Protein AF-0000000073237159 (afdb_homodimer)

Sequence (202 aa):
MTPLPKYFSTYSPCPGNKKISTADGTLITAAGQGEVQISPSMTLKNVLHVPKLSINLISIQKLTKDLSCNVVFYSNSCILQDKNSGRTIGHAREWEMATFIMTPLPKYFSTYSPCPGNKKISTADGTLITAAGQGEVQISPSMTLKNVLHVPKLSINLISIQKLTKDLSCNVVFYSNSCILQDKNSGRTIGHAREWEMATFI

pLDDT: mean 90.04, std 7.14, range [64.44, 97.19]

Radius of gyration: 17.78 Å; Cα contacts (8 Å, |Δi|>4): 444; chains: 2; bounding box: 40×46×34 Å

Secondary structure (DSSP, 8-state):
-BS-GGGBSS-EE--S--EEE-TTS-EEE--EEEEEEEETTEEEEEEEE-TT-SSEEE-HHHHHHHHTEEEEE-SS-EEEEETTT--EEEEGGGGTTEEE-/-BS-GGGBSS-EE--S--EEE-TTS-EEE--EEEEEEEETTEEEEEEEE-TT-SSEEE-HHHHHHHHTEEEEE-SS-EEEEETTT--EEEEGGGGTTEEE-

Solvent-accessible surface area (backbone atoms only — not comparable to full-atom values): 10716 Å² total; per-residue (Å²): 62,29,41,58,72,84,58,44,80,39,79,42,73,42,89,56,84,43,66,43,71,48,64,55,58,48,72,41,58,34,57,23,32,23,30,32,64,67,44,99,89,39,69,44,69,77,32,37,30,25,63,65,36,66,51,31,41,39,50,51,50,56,50,17,55,76,65,50,23,28,41,38,36,42,62,87,49,37,36,31,25,32,63,87,79,63,44,75,76,45,51,44,76,65,42,71,72,49,42,54,62,63,27,42,58,74,85,57,44,81,40,79,43,73,42,90,56,85,43,65,44,71,47,65,55,59,49,73,43,58,35,56,23,31,22,31,32,66,66,44,100,89,38,70,44,70,76,31,36,30,25,63,67,36,67,49,31,41,38,50,50,51,57,49,16,54,75,65,50,22,29,39,39,37,43,61,90,48,37,35,31,24,33,62,85,80,63,43,75,76,45,51,44,75,65,41,74,69,50,43,54,64

InterPro domains:
  IPR054722 Retrovirus-related Pol polyprotein from transposon TNT 1-94-like, beta-barrel domain [PF22936] (1-65)

Structure (mmCIF, N/CA/C/O backbone):
data_AF-0000000073237159-model_v1
#
loop_
_entity.id
_entity.type
_entity.pdbx_description
1 polymer 'Retrovirus-related Pol polyprotein from transposon TNT 1-94-like beta-barrel domain-containing protein'
#
loop_
_atom_site.group_PDB
_atom_site.id
_atom_site.type_symbol
_atom_site.label_atom_id
_atom_site.label_alt_id
_atom_site.label_comp_id
_atom_site.label_asym_id
_atom_site.label_entity_id
_atom_site.label_seq_id
_atom_site.pdbx_PDB_ins_code
_atom_site.Cartn_x
_atom_site.Cartn_y
_atom_site.Cartn_z
_atom_site.occupancy
_atom_site.B_iso_or_equiv
_atom_site.auth_seq_id
_atom_site.auth_comp_id
_atom_site.auth_asym_id
_atom_site.auth_atom_id
_atom_site.pdbx_PDB_model_num
ATOM 1 N N . MET A 1 1 ? 4.465 -8.906 -5.387 1 94.69 1 MET A N 1
ATOM 2 C CA . MET A 1 1 ? 5.922 -9.031 -5.414 1 94.69 1 MET A CA 1
ATOM 3 C C . MET A 1 1 ? 6.441 -9.617 -4.105 1 94.69 1 MET A C 1
ATOM 5 O O . MET A 1 1 ? 5.859 -9.383 -3.045 1 94.69 1 MET A O 1
ATOM 9 N N . THR A 1 2 ? 7.527 -10.383 -4.172 1 95.44 2 THR A N 1
ATOM 10 C CA . THR A 1 2 ? 8.094 -10.969 -2.957 1 95.44 2 THR A CA 1
ATOM 11 C C . THR A 1 2 ? 9.602 -11.133 -3.088 1 95.44 2 THR A C 1
ATOM 13 O O . THR A 1 2 ? 10.109 -11.398 -4.176 1 95.44 2 THR A O 1
ATOM 16 N N . PRO A 1 3 ? 10.305 -10.953 -1.963 1 95.88 3 PRO A N 1
ATOM 17 C CA . PRO A 1 3 ? 11.75 -11.188 -2.006 1 95.88 3 PRO A CA 1
ATOM 18 C C . PRO A 1 3 ? 12.109 -12.672 -1.913 1 95.88 3 PRO A C 1
ATOM 20 O O . PRO A 1 3 ? 13.258 -13.047 -2.162 1 95.88 3 PRO A O 1
ATOM 23 N N . LEU A 1 4 ? 11.125 -13.539 -1.583 1 94.88 4 LEU A N 1
ATOM 24 C CA . LEU A 1 4 ? 11.445 -14.922 -1.221 1 94.88 4 LEU A CA 1
ATOM 25 C C . LEU A 1 4 ? 11.047 -15.883 -2.334 1 94.88 4 LEU A C 1
ATOM 27 O O . LEU A 1 4 ? 9.859 -16.031 -2.633 1 94.88 4 LEU A O 1
ATOM 31 N N . PRO A 1 5 ? 12.016 -16.594 -2.832 1 95.44 5 PRO A N 1
ATOM 32 C CA . PRO A 1 5 ? 11.711 -17.516 -3.924 1 95.44 5 PRO A CA 1
ATOM 33 C C . PRO A 1 5 ? 10.938 -18.75 -3.455 1 95.44 5 PRO A C 1
ATOM 35 O O . PRO A 1 5 ? 10.273 -19.406 -4.258 1 95.44 5 PRO A O 1
ATOM 38 N N . LYS A 1 6 ? 10.969 -19.047 -2.143 1 95.12 6 LYS A N 1
ATOM 39 C CA . LYS A 1 6 ? 10.367 -20.25 -1.604 1 95.12 6 LYS A CA 1
ATOM 40 C C . LYS A 1 6 ? 8.852 -20.234 -1.756 1 95.12 6 LYS A C 1
ATOM 42 O O . LYS A 1 6 ? 8.195 -21.266 -1.673 1 95.12 6 LYS A O 1
ATOM 47 N N . TYR A 1 7 ? 8.273 -19.109 -1.97 1 93 7 TYR A N 1
ATOM 48 C CA . TYR A 1 7 ? 6.824 -18.984 -2.016 1 93 7 TYR A CA 1
ATOM 49 C C . TYR A 1 7 ? 6.285 -19.359 -3.389 1 93 7 TYR A C 1
ATOM 51 O O . TYR A 1 7 ? 5.078 -19.547 -3.559 1 93 7 TYR A O 1
ATOM 59 N N . PHE A 1 8 ? 7.133 -19.531 -4.371 1 95.88 8 PHE A N 1
ATOM 60 C CA . PHE A 1 8 ? 6.68 -19.734 -5.742 1 95.88 8 PHE A CA 1
ATOM 61 C C . PHE A 1 8 ? 6.395 -21.203 -6.008 1 95.88 8 PHE A C 1
ATOM 63 O O . PHE A 1 8 ? 7.234 -22.062 -5.734 1 95.88 8 PHE A O 1
ATOM 70 N N . SER A 1 9 ? 5.234 -21.469 -6.488 1 96.56 9 SER A N 1
ATOM 71 C CA . SER A 1 9 ? 4.895 -22.812 -6.965 1 96.56 9 SER A CA 1
ATOM 72 C C . SER A 1 9 ? 5.34 -23 -8.414 1 96.56 9 SER A C 1
ATOM 74 O O . SER A 1 9 ? 5.582 -24.141 -8.844 1 96.56 9 SER A O 1
ATOM 76 N N . THR A 1 10 ? 5.363 -21.984 -9.164 1 97.19 10 THR A N 1
ATOM 77 C CA . THR A 1 10 ? 5.988 -21.891 -10.477 1 97.19 10 THR A CA 1
ATOM 78 C C . THR A 1 10 ? 6.977 -20.719 -10.531 1 97.19 10 THR A C 1
ATOM 80 O O . THR A 1 10 ? 6.832 -19.75 -9.797 1 97.19 10 THR A O 1
ATOM 83 N N . TYR A 1 11 ? 7.969 -20.938 -11.32 1 96.75 11 TYR A N 1
ATOM 84 C CA . TYR A 1 11 ? 9 -19.906 -11.383 1 96.75 11 TYR A CA 1
ATOM 85 C C . TYR A 1 11 ? 9.68 -19.875 -12.742 1 96.75 11 TYR A C 1
ATOM 87 O O . TYR A 1 11 ? 10.117 -20.922 -13.242 1 96.75 11 TYR A O 1
ATOM 95 N N . SER A 1 12 ? 9.711 -18.703 -13.328 1 96.62 12 SER A N 1
ATOM 96 C CA . SER A 1 12 ? 10.453 -18.453 -14.562 1 96.62 12 SER A CA 1
ATOM 97 C C . SER A 1 12 ? 11.359 -17.234 -14.438 1 96.62 12 SER A C 1
ATOM 99 O O . SER A 1 12 ? 10.906 -16.172 -14 1 96.62 12 SER A O 1
ATOM 101 N N . PRO A 1 13 ? 12.602 -17.422 -14.836 1 94.88 13 PRO A N 1
ATOM 102 C CA . PRO A 1 13 ? 13.477 -16.25 -14.789 1 94.88 13 PRO A CA 1
ATOM 103 C C . PRO A 1 13 ? 13.023 -15.125 -15.734 1 94.88 13 PRO A C 1
ATOM 105 O O . PRO A 1 13 ? 12.43 -15.398 -16.781 1 94.88 13 PRO A O 1
ATOM 108 N N . CYS A 1 14 ? 13.117 -13.945 -15.203 1 91.75 14 CYS A N 1
ATOM 109 C CA . CYS A 1 14 ? 12.859 -12.797 -16.062 1 91.75 14 CYS A CA 1
ATOM 110 C C . CYS A 1 14 ? 14.086 -12.469 -16.922 1 91.75 14 CYS A C 1
ATOM 112 O O . CYS A 1 14 ? 15.109 -12.031 -16.391 1 91.75 14 CYS A O 1
ATOM 114 N N . PRO A 1 15 ? 14.211 -13.008 -18.141 1 76.44 15 PRO A N 1
ATOM 115 C CA . PRO A 1 15 ? 15.422 -12.828 -18.938 1 76.44 15 PRO A CA 1
ATOM 116 C C . PRO A 1 15 ? 15.852 -11.367 -19.047 1 76.44 15 PRO A C 1
ATOM 118 O O . PRO A 1 15 ? 17.047 -11.07 -19.125 1 76.44 15 PRO A O 1
ATOM 121 N N . GLY A 1 16 ? 14.992 -10.398 -19.156 1 70.56 16 GLY A N 1
ATOM 122 C CA . GLY A 1 16 ? 15.281 -8.984 -19.328 1 70.56 16 GLY A CA 1
ATOM 123 C C . GLY A 1 16 ? 15.203 -8.195 -18.031 1 70.56 16 GLY A C 1
ATOM 124 O O . GLY A 1 16 ? 14.828 -8.742 -16.984 1 70.56 16 GLY A O 1
ATOM 125 N N . ASN A 1 17 ? 15.898 -7.188 -17.922 1 75.69 17 ASN A N 1
ATOM 126 C CA . ASN A 1 17 ? 16.062 -6.23 -16.828 1 75.69 17 ASN A CA 1
ATOM 127 C C . ASN A 1 17 ? 14.742 -5.57 -16.453 1 75.69 17 ASN A C 1
ATOM 129 O O . ASN A 1 17 ? 14.57 -4.363 -16.625 1 75.69 17 ASN A O 1
ATOM 133 N N . LYS A 1 18 ? 13.734 -6.551 -16.047 1 89.06 18 LYS A N 1
ATOM 134 C CA . LYS A 1 18 ? 12.523 -5.895 -15.562 1 89.06 18 LYS A CA 1
ATOM 135 C C . LYS A 1 18 ? 12.797 -5.074 -14.305 1 89.06 18 LYS A C 1
ATOM 137 O O . LYS A 1 18 ? 13.297 -5.602 -13.312 1 89.06 18 LYS A O 1
ATOM 142 N N . LYS A 1 19 ? 12.531 -3.812 -14.539 1 91.75 19 LYS A N 1
ATOM 143 C CA . LYS A 1 19 ? 12.797 -2.887 -13.445 1 91.75 19 LYS A CA 1
ATOM 144 C C . LYS A 1 19 ? 11.5 -2.428 -12.781 1 91.75 19 LYS A C 1
ATOM 146 O O . LYS A 1 19 ? 10.5 -2.205 -13.461 1 91.75 19 LYS A O 1
ATOM 151 N N . ILE A 1 20 ? 11.523 -2.438 -11.562 1 90.62 20 ILE A N 1
ATOM 152 C CA . ILE A 1 20 ? 10.422 -1.9 -10.773 1 90.62 20 ILE A CA 1
ATOM 153 C C . ILE A 1 20 ? 10.883 -0.654 -10.023 1 90.62 20 ILE A C 1
ATOM 155 O O . ILE A 1 20 ? 12.023 -0.587 -9.562 1 90.62 20 ILE A O 1
ATOM 159 N N . SER A 1 21 ? 9.977 0.296 -10 1 90.5 21 SER A N 1
ATOM 160 C CA . SER A 1 21 ? 10.281 1.513 -9.25 1 90.5 21 SER A CA 1
ATOM 161 C C . SER A 1 21 ? 9.766 1.426 -7.82 1 90.5 21 SER A C 1
ATOM 163 O O . SER A 1 21 ? 8.633 1.007 -7.586 1 90.5 21 SER A O 1
ATOM 165 N N . THR A 1 22 ? 10.58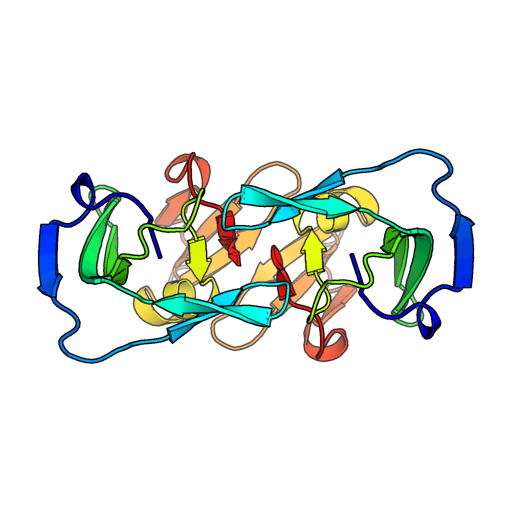6 1.78 -6.902 1 89.06 22 THR A N 1
ATOM 166 C CA . THR A 1 22 ? 10.195 1.841 -5.496 1 89.06 22 THR A CA 1
ATOM 167 C C . THR A 1 22 ? 9.617 3.213 -5.156 1 89.06 22 THR A C 1
ATOM 169 O O . THR A 1 22 ? 9.562 4.102 -6.008 1 89.06 22 THR A O 1
ATOM 172 N N . ALA A 1 23 ? 9.25 3.389 -3.906 1 87.19 23 ALA A N 1
ATOM 173 C CA . ALA A 1 23 ? 8.586 4.609 -3.465 1 87.19 23 ALA A CA 1
ATOM 174 C C . ALA A 1 23 ? 9.516 5.812 -3.568 1 87.19 23 ALA A C 1
ATOM 176 O O . ALA A 1 23 ? 9.055 6.949 -3.703 1 87.19 23 ALA A O 1
ATOM 177 N N . ASP A 1 24 ? 10.812 5.578 -3.482 1 87.06 24 ASP A N 1
ATOM 178 C CA . ASP A 1 24 ? 11.742 6.699 -3.57 1 87.06 24 ASP A CA 1
ATOM 179 C C . ASP A 1 24 ? 12.281 6.852 -4.988 1 87.06 24 ASP A C 1
ATOM 181 O O . ASP A 1 24 ? 13.258 7.578 -5.211 1 87.06 24 ASP A O 1
ATOM 185 N N . GLY A 1 25 ? 11.758 6.09 -5.926 1 88.31 25 GLY A N 1
ATOM 186 C CA . GLY A 1 25 ? 12.117 6.254 -7.324 1 88.31 25 GLY A CA 1
ATOM 187 C C . GLY A 1 25 ? 13.281 5.379 -7.746 1 88.31 25 GLY A C 1
ATOM 188 O O . GLY A 1 25 ? 13.711 5.418 -8.898 1 88.31 25 GLY A O 1
ATOM 189 N N . THR A 1 26 ? 13.742 4.668 -6.848 1 88.44 26 THR A N 1
ATOM 190 C CA . THR A 1 26 ? 14.836 3.762 -7.184 1 88.44 26 THR A CA 1
ATOM 191 C C . THR A 1 26 ? 14.336 2.613 -8.055 1 88.44 26 THR A C 1
ATOM 193 O O . THR A 1 26 ? 13.25 2.076 -7.824 1 88.44 26 THR A O 1
ATOM 196 N N . LEU A 1 27 ? 15.172 2.281 -8.977 1 90.81 27 LEU A N 1
ATOM 197 C CA . LEU A 1 27 ? 14.836 1.154 -9.836 1 90.81 27 LEU A CA 1
ATOM 198 C C . LEU A 1 27 ? 15.508 -0.123 -9.352 1 90.81 27 LEU A C 1
ATOM 200 O O . LEU A 1 27 ? 16.719 -0.129 -9.086 1 90.81 27 LEU A O 1
ATOM 204 N N . ILE A 1 28 ? 14.727 -1.123 -9.188 1 91.62 28 ILE A N 1
ATOM 205 C CA . ILE A 1 28 ? 15.273 -2.426 -8.828 1 91.62 28 ILE A CA 1
ATOM 206 C C . ILE A 1 28 ? 14.828 -3.475 -9.844 1 91.62 28 ILE A C 1
ATOM 208 O O . ILE A 1 28 ? 13.797 -3.316 -10.5 1 91.62 28 ILE A O 1
ATOM 212 N N . THR A 1 29 ? 15.625 -4.492 -9.969 1 93.81 29 THR A N 1
ATOM 213 C CA . THR A 1 29 ? 15.391 -5.496 -11 1 93.81 29 THR A CA 1
ATOM 214 C C . THR A 1 29 ? 14.625 -6.691 -10.43 1 93.81 29 THR A C 1
ATOM 216 O O . THR A 1 29 ? 14.93 -7.152 -9.32 1 93.81 29 THR A O 1
ATOM 219 N N . ALA A 1 30 ? 13.648 -7.168 -11.234 1 96.44 30 ALA A N 1
ATOM 220 C CA . ALA A 1 30 ? 12.992 -8.43 -10.906 1 96.44 30 ALA A CA 1
ATOM 221 C C . ALA A 1 30 ? 13.82 -9.617 -11.391 1 96.44 30 ALA A C 1
ATOM 223 O O . ALA A 1 30 ? 14.344 -9.602 -12.516 1 96.44 30 ALA A O 1
ATOM 224 N N . ALA A 1 31 ? 13.961 -10.586 -10.555 1 96.5 31 ALA A N 1
ATOM 225 C CA . ALA A 1 31 ? 14.758 -11.766 -10.883 1 96.5 31 ALA A CA 1
ATOM 226 C C . ALA A 1 31 ? 13.914 -12.797 -11.625 1 96.5 31 ALA A C 1
ATOM 228 O O . ALA A 1 31 ? 14.438 -13.57 -12.43 1 96.5 31 ALA A O 1
ATOM 229 N N . GLY A 1 32 ? 12.688 -12.836 -11.367 1 97.12 32 GLY A N 1
ATOM 230 C CA . GLY A 1 32 ? 11.789 -13.836 -11.93 1 97.12 32 GLY A CA 1
ATOM 231 C C . GLY A 1 32 ? 10.328 -13.547 -11.656 1 97.12 32 GLY A C 1
ATOM 232 O O . GLY A 1 32 ? 9.984 -12.484 -11.125 1 97.12 32 GLY A O 1
ATOM 233 N N . GLN A 1 33 ? 9.523 -14.445 -12.148 1 96.94 33 GLN A N 1
ATOM 234 C CA . GLN A 1 33 ? 8.078 -14.352 -11.945 1 96.94 33 GLN A CA 1
ATOM 235 C C . GLN A 1 33 ? 7.441 -15.734 -11.859 1 96.94 33 GLN A C 1
ATOM 237 O O . GLN A 1 33 ? 8.023 -16.719 -12.328 1 96.94 33 GLN A O 1
ATOM 242 N N . GLY A 1 34 ? 6.305 -15.742 -11.227 1 96.5 34 GLY A N 1
ATOM 243 C CA . GLY A 1 34 ? 5.59 -17 -11.133 1 96.5 34 GLY A CA 1
ATOM 244 C C . GLY A 1 34 ? 4.316 -16.906 -10.312 1 96.5 34 GLY A C 1
ATOM 245 O O . GLY A 1 34 ? 3.732 -15.828 -10.188 1 96.5 34 GLY A O 1
ATOM 246 N N . GLU A 1 35 ? 3.818 -18.141 -9.93 1 96.56 35 GLU A N 1
ATOM 247 C CA . GLU A 1 35 ? 2.598 -18.234 -9.133 1 96.56 35 GLU A CA 1
ATOM 248 C C . GLU A 1 35 ? 2.92 -18.438 -7.652 1 96.56 35 GLU A C 1
ATOM 250 O O . GLU A 1 35 ? 3.852 -19.156 -7.305 1 96.56 35 GLU A O 1
ATOM 255 N N . VAL A 1 36 ? 2.215 -17.719 -6.832 1 92.62 36 VAL A N 1
ATOM 256 C CA . VAL A 1 36 ? 2.344 -17.859 -5.387 1 92.62 36 VAL A CA 1
ATOM 257 C C . VAL A 1 36 ? 0.987 -18.219 -4.777 1 92.62 36 VAL A C 1
ATOM 259 O O . VAL A 1 36 ? -0.011 -17.531 -5.043 1 92.62 36 VAL A O 1
ATOM 262 N N . GLN A 1 37 ? 0.96 -19.219 -3.994 1 89.31 37 GLN A N 1
ATOM 263 C CA . GLN A 1 37 ? -0.255 -19.609 -3.289 1 89.31 37 GLN A CA 1
ATOM 264 C C . GLN A 1 37 ? -0.343 -18.938 -1.923 1 89.31 37 GLN A C 1
ATOM 266 O O . GLN A 1 37 ? 0.434 -19.25 -1.02 1 89.31 37 GLN A O 1
ATOM 271 N N . ILE A 1 38 ? -1.254 -18.016 -1.791 1 83.12 38 ILE A N 1
ATOM 272 C CA . ILE A 1 38 ? -1.316 -17.266 -0.542 1 83.12 38 ILE A CA 1
ATOM 273 C C . ILE A 1 38 ? -2.324 -17.922 0.402 1 83.12 38 ILE A C 1
ATOM 275 O O . ILE A 1 38 ? -2.332 -17.641 1.603 1 83.12 38 ILE A O 1
ATOM 279 N N . SER A 1 39 ? -3.18 -18.672 -0.018 1 81.12 39 SER A N 1
ATOM 280 C CA . SER A 1 39 ? -4.082 -19.547 0.738 1 81.12 39 SER A CA 1
ATOM 281 C C . SER A 1 39 ? -4.434 -20.797 -0.049 1 81.12 39 SER A C 1
ATOM 283 O O . SER A 1 39 ? -4.121 -20.906 -1.237 1 81.12 39 SER A O 1
ATOM 285 N N . PRO A 1 40 ? -4.977 -21.781 0.626 1 83 40 PRO A N 1
ATOM 286 C CA . PRO A 1 40 ? -5.348 -23 -0.104 1 83 40 PRO A CA 1
ATOM 287 C C . PRO A 1 40 ? -6.254 -22.703 -1.3 1 83 40 PRO A C 1
ATOM 289 O O . PRO A 1 40 ? -6.223 -23.453 -2.289 1 83 40 PRO A O 1
ATOM 292 N N . SER A 1 41 ? -7.047 -21.625 -1.238 1 80.44 41 SER A N 1
ATOM 293 C CA . SER A 1 41 ? -8.023 -21.359 -2.289 1 80.44 41 SER A CA 1
ATOM 294 C C . SER A 1 41 ? -7.605 -20.156 -3.141 1 80.44 41 SER A C 1
ATOM 296 O O . SER A 1 41 ? -8.328 -19.766 -4.059 1 80.44 41 SER A O 1
ATOM 298 N N . MET A 1 42 ? -6.418 -19.641 -2.885 1 84.06 42 MET A N 1
ATOM 299 C CA . MET A 1 42 ? -6.059 -18.406 -3.576 1 84.06 42 MET A CA 1
ATOM 300 C C . MET A 1 42 ? -4.609 -18.453 -4.055 1 84.06 42 MET A C 1
ATOM 302 O O . MET A 1 42 ? -3.693 -18.625 -3.254 1 84.06 42 MET A O 1
ATOM 306 N N . THR A 1 43 ? -4.5 -18.359 -5.371 1 89.12 43 THR A N 1
ATOM 307 C CA . THR A 1 43 ? -3.193 -18.297 -6.016 1 89.12 43 THR A CA 1
ATOM 308 C C . THR A 1 43 ? -3.041 -17 -6.812 1 89.12 43 THR A C 1
ATOM 310 O O . THR A 1 43 ? -3.922 -16.641 -7.598 1 89.12 43 THR A O 1
ATOM 313 N N . LEU A 1 44 ? -1.976 -16.328 -6.551 1 91 44 LEU A N 1
ATOM 314 C CA . LEU A 1 44 ? -1.656 -15.133 -7.324 1 91 44 LEU A CA 1
ATOM 315 C C . LEU A 1 44 ? -0.771 -15.477 -8.516 1 91 44 LEU A C 1
ATOM 317 O O . LEU A 1 44 ? 0.19 -16.234 -8.383 1 91 44 LEU A O 1
ATOM 321 N N . LYS A 1 45 ? -1.133 -14.875 -9.594 1 93.19 45 LYS A N 1
ATOM 322 C CA . LYS A 1 45 ? -0.369 -15.117 -10.812 1 93.19 45 LYS A CA 1
ATOM 323 C C . LYS A 1 45 ? 0.561 -13.953 -11.125 1 93.19 45 LYS A C 1
ATOM 325 O O . LYS A 1 45 ? 0.333 -12.828 -10.664 1 93.19 45 LYS A O 1
ATOM 330 N N . ASN A 1 46 ? 1.607 -14.227 -11.836 1 94.25 46 ASN A N 1
ATOM 331 C CA . ASN A 1 46 ? 2.553 -13.227 -12.328 1 94.25 46 ASN A CA 1
ATOM 332 C C . ASN A 1 46 ? 3.135 -12.406 -11.18 1 94.25 46 ASN A C 1
ATOM 334 O O . ASN A 1 46 ? 3.264 -11.18 -11.297 1 94.25 46 ASN A O 1
ATOM 338 N N . VAL A 1 47 ? 3.361 -13.125 -10.117 1 95 47 VAL A N 1
ATOM 339 C CA . VAL A 1 47 ? 4.051 -12.484 -9 1 95 47 VAL A CA 1
ATOM 340 C C . VAL A 1 47 ? 5.527 -12.305 -9.336 1 95 47 VAL A C 1
ATOM 342 O O . VAL A 1 47 ? 6.16 -13.211 -9.883 1 95 47 VAL A O 1
ATOM 345 N N . LEU A 1 48 ? 5.98 -11.133 -9.023 1 96.38 48 LEU A N 1
ATOM 346 C CA . LEU A 1 48 ? 7.387 -10.859 -9.312 1 96.38 48 LEU A CA 1
ATOM 347 C C . LEU A 1 48 ? 8.266 -11.242 -8.125 1 96.38 48 LEU A C 1
ATOM 349 O O . LEU A 1 48 ? 7.922 -10.961 -6.977 1 96.38 48 LEU A O 1
ATOM 353 N N . HIS A 1 49 ? 9.344 -11.922 -8.5 1 97 49 HIS A N 1
ATOM 354 C CA . HIS A 1 49 ? 10.43 -12.141 -7.547 1 97 49 HIS A CA 1
ATOM 355 C C . HIS A 1 49 ? 11.43 -10.992 -7.582 1 97 49 HIS A C 1
ATOM 357 O O . HIS A 1 49 ? 12.156 -10.828 -8.57 1 97 49 HIS A O 1
ATOM 363 N N . VAL A 1 50 ? 11.492 -10.25 -6.461 1 96.44 50 VAL A N 1
ATOM 364 C CA . VAL A 1 50 ? 12.375 -9.094 -6.355 1 96.44 50 VAL A CA 1
ATOM 365 C C . VAL A 1 50 ? 13.242 -9.219 -5.105 1 96.44 50 VAL A C 1
ATOM 367 O O . VAL A 1 50 ? 12.883 -8.719 -4.035 1 96.44 50 VAL A O 1
ATOM 370 N N . PRO A 1 51 ? 14.422 -9.727 -5.266 1 95.38 51 PRO A N 1
ATOM 371 C CA . PRO A 1 51 ? 15.242 -10.086 -4.105 1 95.38 51 PRO A CA 1
ATOM 372 C C . PRO A 1 51 ? 15.617 -8.883 -3.248 1 95.38 51 PRO A C 1
ATOM 374 O O . PRO A 1 51 ? 15.812 -9.023 -2.037 1 95.38 51 PRO A O 1
ATOM 377 N N . LYS A 1 52 ? 15.641 -7.734 -3.783 1 94.31 52 LYS A N 1
ATOM 378 C CA . LYS A 1 52 ? 16.094 -6.551 -3.053 1 94.31 52 LYS A CA 1
ATOM 379 C C . LYS A 1 52 ? 14.984 -6.008 -2.152 1 94.31 52 LYS A C 1
ATOM 381 O O . LYS A 1 52 ? 15.234 -5.141 -1.31 1 94.31 52 LYS A O 1
ATOM 386 N N . LEU A 1 53 ? 13.812 -6.488 -2.314 1 94.06 53 LEU A N 1
ATOM 387 C CA . LEU A 1 53 ? 12.742 -6.078 -1.422 1 94.06 53 LEU A CA 1
ATOM 388 C C . LEU A 1 53 ? 12.938 -6.656 -0.025 1 94.06 53 LEU A C 1
ATOM 390 O O . LEU A 1 53 ? 13.602 -7.684 0.137 1 94.06 53 LEU A O 1
ATOM 394 N N . SER A 1 54 ? 12.359 -5.879 0.939 1 92.19 54 SER A N 1
ATOM 395 C CA . SER A 1 54 ? 12.43 -6.363 2.312 1 92.19 54 SER A CA 1
ATOM 396 C C . SER A 1 54 ? 11.078 -6.879 2.791 1 92.19 54 SER A C 1
ATOM 398 O O . SER A 1 54 ? 10.969 -7.434 3.887 1 92.19 54 SER A O 1
ATOM 400 N N . ILE A 1 55 ? 10.047 -6.746 1.996 1 91.56 55 ILE A N 1
ATOM 401 C CA . ILE A 1 55 ? 8.703 -7.145 2.4 1 91.56 55 ILE A CA 1
ATOM 402 C C . ILE A 1 55 ? 7.938 -7.688 1.193 1 91.56 55 ILE A C 1
ATOM 404 O O . ILE A 1 55 ? 8.336 -7.469 0.048 1 91.56 55 ILE A O 1
ATOM 408 N N . ASN A 1 56 ? 6.863 -8.414 1.463 1 92.5 56 ASN A N 1
ATOM 409 C CA . ASN A 1 56 ? 5.902 -8.836 0.447 1 92.5 56 ASN A CA 1
ATOM 410 C C . ASN A 1 56 ? 4.902 -7.723 0.129 1 92.5 56 ASN A C 1
ATOM 412 O O . ASN A 1 56 ? 4.43 -7.035 1.032 1 92.5 56 ASN A O 1
ATOM 416 N N . LEU A 1 57 ? 4.625 -7.559 -1.216 1 92.94 57 LEU A N 1
ATOM 417 C CA . LEU A 1 57 ? 3.678 -6.539 -1.654 1 92.94 57 LEU A CA 1
ATOM 418 C C . LEU A 1 57 ? 2.535 -7.164 -2.449 1 92.94 57 LEU A C 1
ATOM 420 O O . LEU A 1 57 ? 2.766 -8.016 -3.311 1 92.94 57 LEU A O 1
ATOM 424 N N . ILE A 1 58 ? 1.391 -6.77 -2.094 1 92.44 58 ILE A N 1
ATOM 425 C CA . ILE A 1 58 ? 0.222 -7.23 -2.836 1 92.44 58 ILE A CA 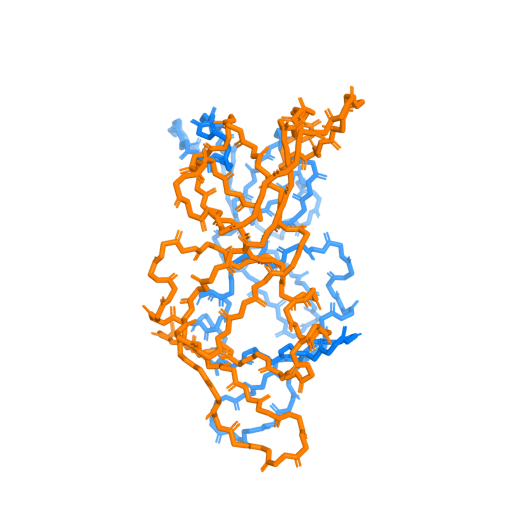1
ATOM 426 C C . ILE A 1 58 ? -0.492 -6.035 -3.467 1 92.44 58 ILE A C 1
ATOM 428 O O . ILE A 1 58 ? -0.877 -5.098 -2.77 1 92.44 58 ILE A O 1
ATOM 432 N N . SER A 1 59 ? -0.614 -6.062 -4.738 1 91.81 59 SER A N 1
ATOM 433 C CA . SER A 1 59 ? -1.383 -5.059 -5.465 1 91.81 59 SER A CA 1
ATOM 434 C C . SER A 1 59 ? -2.883 -5.281 -5.297 1 91.81 59 SER A C 1
ATOM 436 O O . SER A 1 59 ? -3.422 -6.285 -5.766 1 91.81 59 SER A O 1
ATOM 438 N N . ILE A 1 60 ? -3.494 -4.344 -4.652 1 91.75 60 ILE A N 1
ATOM 439 C CA . ILE A 1 60 ? -4.93 -4.457 -4.414 1 91.75 60 ILE A CA 1
ATOM 440 C C . ILE A 1 60 ? -5.668 -4.543 -5.746 1 91.75 60 ILE A C 1
ATOM 442 O O . ILE A 1 60 ? -6.59 -5.348 -5.902 1 91.75 60 ILE A O 1
ATOM 446 N N . GLN A 1 61 ? -5.199 -3.691 -6.715 1 90.75 61 GLN A N 1
ATOM 447 C CA . GLN A 1 61 ? -5.852 -3.686 -8.016 1 90.75 61 GLN A CA 1
ATOM 448 C C . GLN A 1 61 ? -5.742 -5.051 -8.695 1 90.75 61 GLN A C 1
ATOM 450 O O . GLN A 1 61 ? -6.727 -5.566 -9.219 1 90.75 61 GLN A O 1
ATOM 455 N N . LYS A 1 62 ? -4.59 -5.598 -8.688 1 90.19 62 LYS A N 1
ATOM 456 C CA . LYS A 1 62 ? -4.398 -6.906 -9.305 1 90.19 62 LYS A CA 1
ATOM 457 C C . LYS A 1 62 ? -5.219 -7.977 -8.586 1 90.19 62 LYS A C 1
ATOM 459 O O . LYS A 1 62 ? -5.816 -8.844 -9.227 1 90.19 62 LYS A O 1
ATOM 464 N N . LEU A 1 63 ? -5.211 -7.922 -7.301 1 90.38 63 LEU A N 1
ATOM 465 C CA . LEU A 1 63 ? -5.938 -8.891 -6.48 1 90.38 63 LEU A CA 1
ATOM 466 C C . LEU A 1 63 ? -7.43 -8.852 -6.801 1 90.38 63 LEU A C 1
ATOM 468 O O . LEU A 1 63 ? -8.047 -9.898 -7.027 1 90.38 63 LEU A O 1
ATOM 472 N N . THR A 1 64 ? -7.969 -7.656 -6.785 1 93 64 THR A N 1
ATOM 473 C CA . THR A 1 64 ? -9.398 -7.508 -7.027 1 93 64 THR A CA 1
ATOM 474 C C . THR A 1 64 ? -9.758 -7.973 -8.438 1 93 64 THR A C 1
ATOM 476 O O . THR A 1 64 ? -10.812 -8.578 -8.648 1 93 64 THR A O 1
ATOM 479 N N . LYS A 1 65 ? -8.891 -7.676 -9.375 1 89.75 65 LYS A N 1
ATOM 480 C CA . LYS A 1 65 ? -9.148 -8.07 -10.75 1 89.75 65 LYS A CA 1
ATOM 481 C C . LYS A 1 65 ? -9.008 -9.578 -10.93 1 89.75 65 LYS A C 1
ATOM 483 O O . LYS A 1 65 ? -9.891 -10.227 -11.5 1 89.75 65 LYS A O 1
ATOM 488 N N . ASP A 1 66 ? -7.953 -10.117 -10.398 1 85.69 66 ASP A N 1
ATOM 489 C CA . ASP A 1 66 ? -7.66 -11.531 -10.594 1 85.69 66 ASP A CA 1
ATOM 490 C C . ASP A 1 66 ? -8.711 -12.406 -9.914 1 85.69 66 ASP A C 1
ATOM 492 O O . ASP A 1 66 ? -9.07 -13.469 -10.43 1 85.69 66 ASP A O 1
ATOM 496 N N . LEU A 1 67 ? -9.211 -11.977 -8.789 1 87.75 67 LEU A N 1
ATOM 497 C CA . LEU A 1 67 ? -10.094 -12.828 -8 1 87.75 67 LEU A CA 1
ATOM 498 C C . LEU A 1 67 ? -11.539 -12.359 -8.094 1 87.75 67 LEU A C 1
ATOM 500 O O . LEU A 1 67 ? -12.43 -12.938 -7.465 1 87.75 67 LEU A O 1
ATOM 504 N N . SER A 1 68 ? -11.82 -11.328 -8.867 1 91.25 68 SER A N 1
ATOM 505 C CA . SER A 1 68 ? -13.156 -10.75 -8.969 1 91.25 68 SER A CA 1
ATOM 506 C C . SER A 1 68 ? -13.758 -10.492 -7.59 1 91.25 68 SER A C 1
ATOM 508 O O . SER A 1 68 ? -14.867 -10.938 -7.293 1 91.25 68 SER A O 1
ATOM 510 N N . CYS A 1 69 ? -13.031 -9.734 -6.797 1 93.75 69 CYS A N 1
ATOM 511 C CA . CYS A 1 69 ? -13.438 -9.469 -5.426 1 93.75 69 CYS A CA 1
ATOM 512 C C . CYS A 1 69 ? -13.227 -8 -5.066 1 93.75 69 CYS A C 1
ATOM 514 O O . CYS A 1 69 ? -12.602 -7.258 -5.824 1 93.75 69 CYS A O 1
ATOM 516 N N . ASN A 1 70 ? -13.875 -7.621 -4.051 1 95.38 70 ASN A N 1
ATOM 517 C CA . ASN A 1 70 ? -13.578 -6.363 -3.373 1 95.38 70 ASN A CA 1
ATOM 518 C C . ASN A 1 70 ? -12.719 -6.582 -2.131 1 95.38 70 ASN A C 1
ATOM 520 O O . ASN A 1 70 ? -12.789 -7.645 -1.506 1 95.38 70 ASN A O 1
ATOM 524 N N . VAL A 1 71 ? -11.945 -5.613 -1.835 1 94.81 71 VAL A N 1
ATOM 525 C CA . VAL A 1 71 ? -11.172 -5.652 -0.602 1 94.81 71 VAL A CA 1
ATOM 526 C C . VAL A 1 71 ? -11.664 -4.574 0.358 1 94.81 71 VAL A C 1
ATOM 528 O O . VAL A 1 71 ? -11.742 -3.398 -0.007 1 94.81 71 VAL A O 1
ATOM 531 N N . VAL A 1 72 ? -12 -4.98 1.533 1 95.38 72 VAL A N 1
ATOM 532 C CA . VAL A 1 72 ? -12.516 -4.055 2.541 1 95.38 72 VAL A CA 1
ATOM 533 C C . VAL A 1 72 ? -11.547 -3.986 3.719 1 95.38 72 VAL A C 1
ATOM 535 O O . VAL A 1 72 ? -11.273 -5 4.367 1 95.38 72 VAL A O 1
ATOM 538 N N . PHE A 1 73 ? -11.102 -2.801 3.932 1 94.5 73 PHE A N 1
ATOM 539 C CA . PHE A 1 73 ? -10.227 -2.564 5.074 1 94.5 73 PHE A CA 1
ATOM 540 C C . PHE A 1 73 ? -11 -1.93 6.227 1 94.5 73 PHE A C 1
ATOM 542 O O . PHE A 1 73 ? -11.625 -0.881 6.055 1 94.5 73 PHE A O 1
ATOM 549 N N . TYR A 1 74 ? -10.859 -2.584 7.312 1 93.06 74 TYR A N 1
ATOM 550 C CA . TYR A 1 74 ? -11.344 -2.047 8.578 1 93.06 74 TYR A CA 1
ATOM 551 C C . TYR A 1 74 ? -10.195 -1.508 9.422 1 93.06 74 TYR A C 1
ATOM 553 O O . TYR A 1 74 ? -9.039 -1.543 9 1 93.06 74 TYR A O 1
ATOM 561 N N . SER A 1 75 ? -10.484 -0.927 10.562 1 88.38 75 SER A N 1
ATOM 562 C CA . SER A 1 75 ? -9.445 -0.341 11.414 1 88.38 75 SER A CA 1
ATOM 563 C C . SER A 1 75 ? -8.414 -1.384 11.82 1 88.38 75 SER A C 1
ATOM 565 O O . SER A 1 75 ? -7.227 -1.075 11.945 1 88.38 75 SER A O 1
ATOM 567 N N . ASN A 1 76 ? -8.773 -2.607 11.953 1 86.94 76 ASN A N 1
ATOM 568 C CA . ASN A 1 76 ? -7.855 -3.615 12.469 1 86.94 76 ASN A CA 1
ATOM 569 C C . ASN A 1 76 ? -7.938 -4.91 11.672 1 86.94 76 ASN A C 1
ATOM 571 O O . ASN A 1 76 ? -7.461 -5.953 12.117 1 86.94 76 ASN A O 1
ATOM 575 N N . SER A 1 77 ? -8.578 -4.887 10.539 1 89.31 77 SER A N 1
ATOM 576 C CA . SER A 1 77 ? -8.719 -6.105 9.75 1 89.31 77 SER A CA 1
ATOM 577 C C . SER A 1 77 ? -8.984 -5.789 8.289 1 89.31 77 SER A C 1
ATOM 579 O O . SER A 1 77 ? -9.18 -4.629 7.922 1 89.31 77 SER A O 1
ATOM 581 N N . CYS A 1 78 ? -8.867 -6.754 7.469 1 91.81 78 CYS A N 1
ATOM 582 C CA . CYS A 1 78 ? -9.156 -6.668 6.043 1 91.81 78 CYS A CA 1
ATOM 583 C C . CYS A 1 78 ? -9.789 -7.957 5.531 1 91.81 78 CYS A C 1
ATOM 585 O O . CYS A 1 78 ? -9.367 -9.055 5.922 1 91.81 78 CYS A O 1
ATOM 587 N N . ILE A 1 79 ? -10.805 -7.82 4.695 1 93.12 79 ILE A N 1
ATOM 588 C CA . ILE A 1 79 ? -11.445 -9.008 4.129 1 93.12 79 ILE A CA 1
ATOM 589 C C . ILE A 1 79 ? -11.547 -8.867 2.611 1 93.12 79 ILE A C 1
ATOM 591 O O . ILE A 1 79 ? -11.547 -7.754 2.084 1 93.12 79 ILE A O 1
ATOM 595 N N . LEU A 1 80 ? -11.539 -9.938 2.014 1 93.12 80 LEU A N 1
ATOM 596 C CA . LEU A 1 80 ? -11.875 -10.031 0.597 1 93.12 80 LEU A CA 1
ATOM 597 C C . LEU A 1 80 ? -13.312 -10.5 0.406 1 93.12 80 LEU A C 1
ATOM 599 O O . LEU A 1 80 ? -13.719 -11.516 0.97 1 93.12 80 LEU A O 1
ATOM 603 N N . GLN A 1 81 ? -14.016 -9.758 -0.341 1 94.81 81 GLN A N 1
ATOM 604 C CA . GLN A 1 81 ? -15.422 -10.07 -0.582 1 94.81 81 GLN A CA 1
ATOM 605 C C . GLN A 1 81 ? -15.672 -10.391 -2.053 1 94.81 81 GLN A C 1
ATOM 607 O O . GLN A 1 81 ? -15.297 -9.617 -2.936 1 94.81 81 GLN A O 1
ATOM 612 N N . ASP A 1 82 ? -16.344 -11.562 -2.25 1 93.94 82 ASP A N 1
ATOM 613 C CA . ASP A 1 82 ? -16.734 -11.922 -3.609 1 93.94 82 ASP A CA 1
ATOM 614 C C . ASP A 1 82 ? -17.672 -10.875 -4.203 1 93.94 82 ASP A C 1
ATOM 616 O O . ASP A 1 82 ? -18.656 -10.477 -3.57 1 93.94 82 ASP A O 1
ATOM 620 N N . LYS A 1 83 ? -17.375 -10.477 -5.402 1 92.69 83 LYS A N 1
ATOM 621 C CA . LYS A 1 83 ? -18.125 -9.375 -6.008 1 92.69 83 LYS A CA 1
ATOM 622 C C . LYS A 1 83 ? -19.547 -9.797 -6.324 1 92.69 83 LYS A C 1
ATOM 624 O O . LYS A 1 83 ? -20.469 -8.977 -6.273 1 92.69 83 LYS A O 1
ATOM 629 N N . ASN A 1 84 ? -19.766 -10.953 -6.648 1 91.88 84 ASN A N 1
ATOM 630 C CA . ASN A 1 84 ? -21.062 -11.43 -7.098 1 91.88 84 ASN A CA 1
ATOM 631 C C . ASN A 1 84 ? -21.953 -11.812 -5.918 1 91.88 84 ASN A C 1
ATOM 633 O O . ASN A 1 84 ? -23.094 -11.352 -5.82 1 91.88 84 ASN A O 1
ATOM 637 N N . SER A 1 85 ? -21.453 -12.531 -4.93 1 93.06 85 SER A N 1
ATOM 638 C CA . SER A 1 85 ? -22.266 -13.062 -3.836 1 93.06 85 SER A CA 1
ATOM 639 C C . SER A 1 85 ? -22.203 -12.164 -2.607 1 93.06 85 SER A C 1
ATOM 641 O O . SER A 1 85 ? -23.047 -12.258 -1.716 1 93.06 85 SER A O 1
ATOM 643 N N . GLY A 1 86 ? -21.172 -11.352 -2.549 1 91.06 86 GLY A N 1
ATOM 644 C CA . GLY A 1 86 ? -20.969 -10.523 -1.369 1 91.06 86 GLY A CA 1
ATOM 645 C C . GLY A 1 86 ? -20.406 -11.297 -0.189 1 91.06 86 GLY A C 1
ATOM 646 O O . GLY A 1 86 ? -20.188 -10.727 0.885 1 91.06 86 GLY A O 1
ATOM 647 N N . ARG A 1 87 ? -20.078 -12.531 -0.489 1 94 87 ARG A N 1
ATOM 648 C CA . ARG A 1 87 ? -19.578 -13.359 0.6 1 94 87 ARG A CA 1
ATOM 649 C C . ARG A 1 87 ? -18.078 -13.125 0.821 1 94 87 ARG A C 1
ATOM 651 O O . ARG A 1 87 ? -17.344 -12.852 -0.128 1 94 87 ARG A O 1
ATOM 658 N N . THR A 1 88 ? -17.641 -13.188 2.107 1 93.06 88 THR A N 1
ATOM 659 C CA . THR A 1 88 ? -16.234 -13.102 2.436 1 93.06 88 THR A CA 1
ATOM 660 C C . THR A 1 88 ? -15.477 -14.328 1.927 1 93.06 88 THR A C 1
ATOM 662 O O . THR A 1 88 ? -15.836 -15.461 2.256 1 93.06 88 THR A O 1
ATOM 665 N N . ILE A 1 89 ? -14.547 -14.094 1.145 1 89.44 89 ILE A N 1
ATOM 666 C CA . ILE A 1 89 ? -13.82 -15.227 0.569 1 89.44 89 ILE A CA 1
ATOM 667 C C . ILE A 1 89 ? -12.414 -15.281 1.149 1 89.44 89 ILE A C 1
ATOM 669 O O . ILE A 1 89 ? -11.656 -16.219 0.875 1 89.44 89 ILE A O 1
ATOM 673 N N . GLY A 1 90 ? -11.969 -14.312 1.982 1 88.44 90 GLY A N 1
ATOM 674 C CA . GLY A 1 90 ? -10.641 -14.312 2.584 1 88.44 90 GLY A CA 1
ATOM 675 C C . GLY A 1 90 ? -10.477 -13.266 3.664 1 88.44 90 GLY A C 1
ATOM 676 O O . GLY A 1 90 ? -11.234 -12.297 3.723 1 88.44 90 GLY A O 1
ATOM 677 N N . HIS A 1 91 ? -9.555 -13.539 4.535 1 85.69 91 HIS A N 1
ATOM 678 C CA . HIS A 1 91 ? -9.125 -12.609 5.578 1 85.69 91 HIS A CA 1
ATOM 679 C C . HIS A 1 91 ? -7.637 -12.305 5.465 1 85.69 91 HIS A C 1
ATOM 681 O O . HIS A 1 91 ? -6.832 -13.211 5.219 1 85.69 91 HIS A O 1
ATOM 687 N N . ALA A 1 92 ? -7.344 -10.977 5.531 1 75.06 92 ALA A N 1
ATOM 688 C CA . ALA A 1 92 ? -5.965 -10.539 5.324 1 75.06 92 ALA A CA 1
ATOM 689 C C . ALA A 1 92 ? -5.031 -11.156 6.359 1 75.06 92 ALA A C 1
ATOM 691 O O . ALA A 1 92 ? -3.82 -11.25 6.137 1 75.06 92 ALA A O 1
ATOM 692 N N . ARG A 1 93 ? -5.512 -11.391 7.551 1 70.81 93 ARG A N 1
ATOM 693 C CA . ARG A 1 93 ? -4.66 -12.07 8.523 1 70.81 93 ARG A CA 1
ATOM 694 C C . ARG A 1 93 ? -3.982 -13.289 7.902 1 70.81 93 ARG A C 1
ATOM 696 O O . ARG A 1 93 ? -2.926 -13.719 8.367 1 70.81 93 ARG A O 1
ATOM 703 N N . GLU A 1 94 ? -4.586 -13.797 6.918 1 65.12 94 GLU A N 1
ATOM 704 C CA . GLU A 1 94 ? -4.047 -14.945 6.199 1 65.12 94 GLU A CA 1
ATOM 705 C C . GLU A 1 94 ? -2.801 -14.562 5.402 1 65.12 94 GLU A C 1
ATOM 707 O O . GLU A 1 94 ? -2.045 -15.438 4.965 1 65.12 94 GLU A O 1
ATOM 712 N N . TRP A 1 95 ? -2.662 -13.281 5.359 1 68.12 95 TRP A N 1
ATOM 713 C CA . TRP A 1 95 ? -1.539 -12.789 4.57 1 68.12 95 TRP A CA 1
ATOM 714 C C . TRP A 1 95 ? -0.56 -12.016 5.445 1 68.12 95 TRP A C 1
ATOM 716 O O . TRP A 1 95 ? -0.187 -10.883 5.121 1 68.12 95 TRP A O 1
ATOM 726 N N . GLU A 1 96 ? -0.404 -12.469 6.633 1 64.69 96 GLU A N 1
ATOM 727 C CA . GLU A 1 96 ? 0.224 -11.773 7.754 1 64.69 96 GLU A CA 1
ATOM 728 C C . GLU A 1 96 ? 1.489 -11.047 7.309 1 64.69 96 GLU A C 1
ATOM 730 O O . GLU A 1 96 ? 1.786 -9.953 7.797 1 64.69 96 GLU A O 1
ATOM 735 N N . MET A 1 97 ? 2.092 -11.555 6.156 1 69.81 97 MET A N 1
ATOM 736 C CA . MET A 1 97 ? 3.393 -10.922 5.977 1 69.81 97 M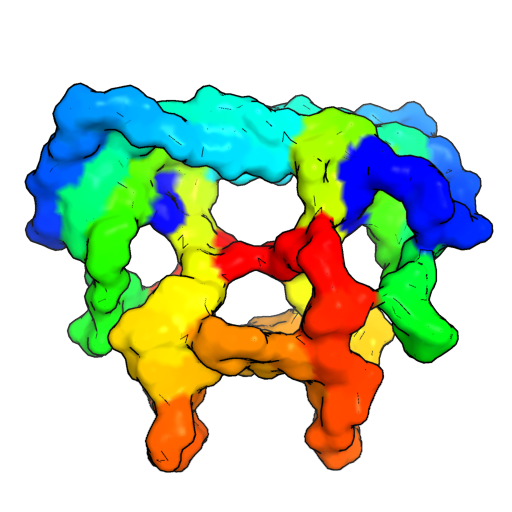ET A CA 1
ATOM 737 C C . MET A 1 97 ? 3.393 -10.023 4.746 1 69.81 97 MET A C 1
ATOM 739 O O . MET A 1 97 ? 4.449 -9.547 4.32 1 69.81 97 MET A O 1
ATOM 743 N N . ALA A 1 98 ? 2.211 -9.672 4.367 1 83.44 98 ALA A N 1
ATOM 744 C CA . ALA A 1 98 ? 2.23 -8.922 3.117 1 83.44 98 ALA A CA 1
ATOM 745 C C . ALA A 1 98 ? 1.67 -7.516 3.314 1 83.44 98 ALA A C 1
ATOM 747 O O . ALA A 1 98 ? 0.805 -7.297 4.168 1 83.44 98 ALA A O 1
ATOM 748 N N . THR A 1 99 ? 2.291 -6.555 2.65 1 88.69 99 THR A N 1
ATOM 749 C CA . THR A 1 99 ? 1.789 -5.184 2.588 1 88.69 99 THR A CA 1
ATOM 750 C C . THR A 1 99 ? 0.936 -4.977 1.34 1 88.69 99 THR A C 1
ATOM 752 O O . THR A 1 99 ? 1.345 -5.344 0.235 1 88.69 99 THR A O 1
ATOM 755 N N . PHE A 1 100 ? -0.267 -4.43 1.582 1 90 100 PHE A N 1
ATOM 756 C CA . PHE A 1 100 ? -1.137 -4.105 0.458 1 90 100 PHE A CA 1
ATOM 757 C C . PHE A 1 100 ? -0.792 -2.736 -0.117 1 90 100 PHE A C 1
ATOM 759 O O . PHE A 1 100 ? -0.538 -1.79 0.631 1 90 100 PHE A O 1
ATOM 766 N N . ILE A 1 101 ? -0.733 -2.736 -1.407 1 88.19 101 ILE A N 1
ATOM 767 C CA . ILE A 1 101 ? -0.485 -1.471 -2.09 1 88.19 101 ILE A CA 1
ATOM 768 C C . ILE A 1 101 ? -1.511 -1.275 -3.205 1 88.19 101 ILE A C 1
ATOM 770 O O . ILE A 1 101 ? -2.031 -2.248 -3.754 1 88.19 101 ILE A O 1
ATOM 774 N N . MET B 1 1 ? 2.402 10.023 4.043 1 94.69 1 MET B N 1
ATOM 775 C CA . MET B 1 1 ? 3.697 10.633 3.736 1 94.69 1 MET B CA 1
ATOM 776 C C . MET B 1 1 ? 3.676 11.297 2.365 1 94.69 1 MET B C 1
ATOM 778 O O . MET B 1 1 ? 2.977 10.836 1.458 1 94.69 1 MET B O 1
ATOM 782 N N . THR B 1 2 ? 4.434 12.391 2.207 1 95.38 2 THR B N 1
ATOM 783 C CA . THR B 1 2 ? 4.473 13.078 0.92 1 95.38 2 THR B CA 1
ATOM 784 C C . THR B 1 2 ? 5.836 13.734 0.699 1 95.38 2 THR B C 1
ATOM 786 O O . THR B 1 2 ? 6.469 14.195 1.649 1 95.38 2 THR B O 1
ATOM 789 N N . PRO B 1 3 ? 6.266 13.758 -0.572 1 95.81 3 PRO B N 1
ATOM 790 C CA . PRO B 1 3 ? 7.523 14.453 -0.858 1 95.81 3 PRO B CA 1
ATOM 791 C C . PRO B 1 3 ? 7.348 15.969 -0.968 1 95.81 3 PRO B C 1
ATOM 793 O O . PRO B 1 3 ? 8.336 16.703 -0.975 1 95.81 3 PRO B O 1
ATOM 796 N N . LEU B 1 4 ? 6.098 16.469 -1.018 1 94.75 4 LEU B N 1
ATOM 797 C CA . LEU B 1 4 ? 5.863 17.859 -1.385 1 94.75 4 LEU B CA 1
ATOM 798 C C . LEU B 1 4 ? 5.441 18.672 -0.169 1 94.75 4 LEU B C 1
ATOM 800 O O . LEU B 1 4 ? 4.375 18.438 0.404 1 94.75 4 LEU B O 1
ATOM 804 N N . PRO B 1 5 ? 6.211 19.672 0.12 1 95.44 5 PRO B N 1
ATOM 805 C CA . PRO B 1 5 ? 5.879 20.484 1.29 1 95.44 5 PRO B CA 1
ATOM 806 C C . PRO B 1 5 ? 4.66 21.375 1.064 1 95.44 5 PRO B C 1
ATOM 808 O O . PRO B 1 5 ? 4.027 21.812 2.027 1 95.44 5 PRO B O 1
ATOM 811 N N . LYS B 1 6 ? 4.285 21.609 -0.21 1 95.12 6 LYS B N 1
ATOM 812 C CA . LYS B 1 6 ? 3.209 22.547 -0.542 1 95.12 6 LYS B CA 1
ATOM 813 C C . LYS B 1 6 ? 1.863 22.031 -0.045 1 95.12 6 LYS B C 1
ATOM 815 O O . LYS B 1 6 ? 0.9 22.781 0.068 1 95.12 6 LYS B O 1
ATOM 820 N N . TYR B 1 7 ? 1.765 20.797 0.25 1 92.94 7 TYR B N 1
ATOM 821 C CA . TYR B 1 7 ? 0.491 20.188 0.626 1 92.94 7 TYR B CA 1
ATOM 822 C C . TYR B 1 7 ? 0.188 20.438 2.1 1 92.94 7 TYR B C 1
ATOM 824 O O . TYR B 1 7 ? -0.938 20.219 2.553 1 92.94 7 TYR B O 1
ATOM 832 N N . PHE B 1 8 ? 1.137 20.906 2.867 1 95.88 8 PHE B N 1
ATOM 833 C CA . PHE B 1 8 ? 0.973 21 4.312 1 95.88 8 PHE B CA 1
ATOM 834 C C . PHE B 1 8 ? 0.292 22.312 4.699 1 95.88 8 PHE B C 1
ATOM 836 O O . PHE B 1 8 ? 0.719 23.391 4.277 1 95.88 8 PHE B O 1
ATOM 843 N N . SER B 1 9 ? -0.741 22.203 5.434 1 96.56 9 SER B N 1
ATOM 844 C CA . SER B 1 9 ? -1.377 23.375 6.031 1 96.56 9 SER B CA 1
ATOM 845 C C . SER B 1 9 ? -0.698 23.766 7.34 1 96.56 9 SER B C 1
ATOM 847 O O . SER B 1 9 ? -0.74 24.922 7.746 1 96.56 9 S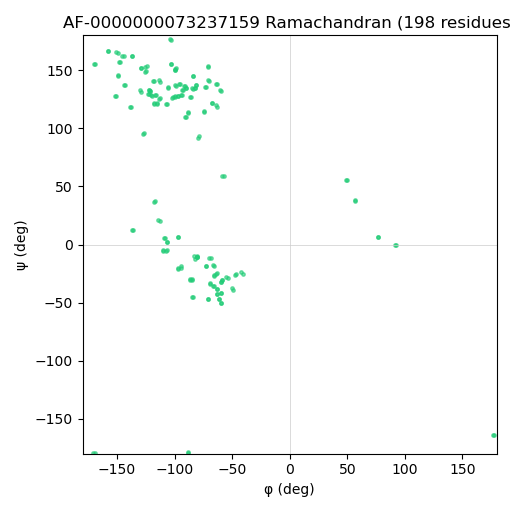ER B O 1
ATOM 849 N N . THR B 1 10 ? -0.168 22.828 8.031 1 97.19 10 THR B N 1
ATOM 850 C CA . THR B 1 10 ? 0.741 23 9.164 1 97.19 10 THR B CA 1
ATOM 851 C C . THR B 1 10 ? 2.037 22.234 8.93 1 97.19 10 THR B C 1
ATOM 853 O O . THR B 1 10 ? 2.053 21.219 8.211 1 97.19 10 THR B O 1
ATOM 856 N N . TYR B 1 11 ? 3.066 22.766 9.469 1 96.75 11 TYR B N 1
ATOM 857 C CA . TYR B 1 11 ? 4.359 22.125 9.242 1 96.75 11 TYR B CA 1
ATOM 858 C C . TYR B 1 11 ? 5.309 22.391 10.406 1 96.75 11 TYR B C 1
ATOM 860 O O . TYR B 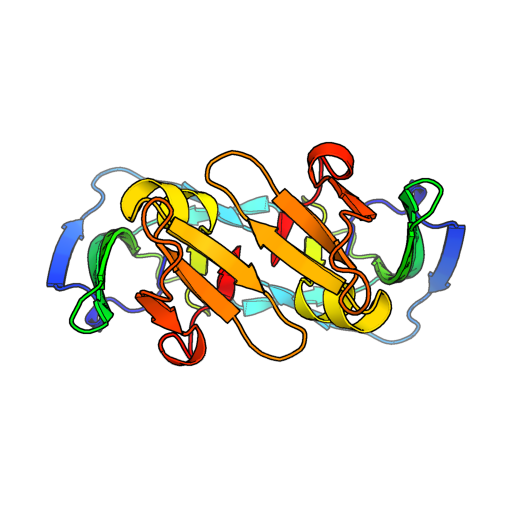1 11 ? 5.477 23.531 10.836 1 96.75 11 TYR B O 1
ATOM 868 N N . SER B 1 12 ? 5.859 21.312 10.922 1 96.62 12 SER B N 1
ATOM 869 C CA . SER B 1 12 ? 6.91 21.391 11.93 1 96.62 12 SER B CA 1
ATOM 870 C C . SER B 1 12 ? 8.102 20.516 11.547 1 96.62 12 SER B C 1
ATOM 872 O O . SER B 1 12 ? 7.938 19.344 11.18 1 96.62 12 SER B O 1
ATOM 874 N N . PRO B 1 13 ? 9.273 21.109 11.664 1 94.88 13 PRO B N 1
ATOM 875 C CA . PRO B 1 13 ? 10.453 20.281 11.367 1 94.88 13 PRO B CA 1
ATOM 876 C C . PRO B 1 13 ? 10.617 19.125 12.344 1 94.88 13 PRO B C 1
ATOM 878 O O . PRO B 1 13 ? 10.234 19.234 13.508 1 94.88 13 PRO B O 1
ATOM 881 N N . CYS B 1 14 ? 10.953 18 11.781 1 91.75 14 CYS B N 1
ATOM 882 C CA . CYS B 1 14 ? 11.281 16.859 12.641 1 91.75 14 CYS B CA 1
ATOM 883 C C . CYS B 1 14 ? 12.695 17 13.195 1 91.75 14 CYS B C 1
ATOM 885 O O . CYS B 1 14 ? 13.672 16.969 12.445 1 91.75 14 CYS B O 1
ATOM 887 N N . PRO B 1 15 ? 12.922 17.578 14.398 1 75.94 15 PRO B N 1
ATOM 888 C CA . PRO B 1 15 ? 14.266 17.828 14.922 1 75.94 15 PRO B CA 1
ATOM 889 C C . PRO B 1 15 ? 15.188 16.609 14.836 1 75.94 15 PRO B C 1
ATOM 891 O O . PRO B 1 15 ? 16.391 16.766 14.664 1 75.94 15 PRO B O 1
ATOM 894 N N . GLY B 1 16 ? 14.742 15.414 15.078 1 70.81 16 GLY B N 1
ATOM 895 C CA . GLY B 1 16 ? 15.531 14.195 15.094 1 70.81 16 GLY B CA 1
ATOM 896 C C . GLY B 1 16 ? 15.414 13.391 13.812 1 70.81 16 GLY B C 1
ATOM 897 O O . GLY B 1 16 ? 14.625 13.734 12.93 1 70.81 16 GLY B O 1
ATOM 898 N N . ASN B 1 17 ? 16.359 12.688 13.453 1 76.25 17 ASN B N 1
ATOM 899 C CA . ASN B 1 17 ? 16.562 11.812 12.305 1 76.25 17 ASN B CA 1
ATOM 900 C C . ASN B 1 17 ? 15.492 10.734 12.227 1 76.25 17 ASN B C 1
ATOM 902 O O . ASN B 1 17 ? 15.789 9.547 12.375 1 76.25 17 ASN B O 1
ATOM 906 N N . LYS B 1 18 ? 14.156 11.281 12.117 1 89.31 18 LYS B N 1
ATOM 907 C CA . LYS B 1 18 ? 13.164 10.234 11.922 1 89.31 18 LYS B CA 1
ATOM 908 C C . LYS B 1 18 ? 13.383 9.5 10.609 1 89.31 18 LYS B C 1
ATOM 910 O O . LYS B 1 18 ? 13.445 10.117 9.547 1 89.31 18 LYS B O 1
ATOM 915 N N . LYS B 1 19 ? 13.602 8.234 10.867 1 92 19 LYS B N 1
ATOM 916 C CA . LYS B 1 19 ? 13.883 7.402 9.695 1 92 19 LYS B CA 1
ATOM 917 C C . LYS B 1 19 ? 12.688 6.523 9.344 1 92 19 LYS B C 1
ATOM 919 O O . LYS B 1 19 ? 12 6.008 10.227 1 92 19 LYS B O 1
ATOM 924 N N . ILE B 1 20 ? 12.43 6.488 8.141 1 90.62 20 ILE B N 1
ATOM 925 C CA . ILE B 1 20 ? 11.406 5.59 7.613 1 90.62 20 ILE B CA 1
ATOM 926 C C . ILE B 1 20 ? 12.055 4.535 6.723 1 90.62 20 ILE B C 1
ATOM 928 O O . ILE B 1 20 ? 13.016 4.824 6.004 1 90.62 20 ILE B O 1
ATOM 932 N N . SER B 1 21 ? 11.508 3.346 6.859 1 90.56 21 SER B N 1
ATOM 933 C CA . SER B 1 21 ? 12.008 2.266 6.012 1 90.56 21 SER B CA 1
ATOM 934 C C . SER B 1 21 ? 11.172 2.133 4.742 1 90.56 21 SER B C 1
ATOM 936 O O . SER B 1 21 ? 9.945 2.146 4.797 1 90.56 21 SER B O 1
ATOM 938 N N . THR B 1 22 ? 11.812 2.031 3.637 1 89.12 22 THR B N 1
ATOM 939 C CA . THR B 1 22 ? 11.148 1.791 2.361 1 89.12 22 THR B CA 1
ATOM 940 C C . THR B 1 22 ? 10.992 0.294 2.107 1 89.12 22 THR B C 1
ATOM 942 O O . THR B 1 22 ? 11.43 -0.527 2.914 1 89.12 22 THR B O 1
ATOM 945 N N . ALA B 1 23 ? 10.422 -0.046 0.971 1 87.25 23 ALA B N 1
ATOM 946 C CA . ALA B 1 23 ? 10.102 -1.436 0.653 1 87.25 23 ALA B CA 1
ATOM 947 C C . ALA B 1 23 ? 11.367 -2.27 0.496 1 87.25 23 ALA B C 1
ATOM 949 O O . ALA B 1 23 ? 11.352 -3.486 0.699 1 87.25 23 ALA B O 1
ATOM 950 N N . ASP B 1 24 ? 12.461 -1.629 0.125 1 87.25 24 ASP B N 1
ATOM 951 C CA . ASP B 1 24 ? 13.695 -2.387 -0.048 1 87.25 24 ASP B CA 1
ATOM 952 C C . ASP B 1 24 ? 14.578 -2.301 1.198 1 87.25 24 ASP B C 1
ATOM 954 O O . ASP B 1 24 ? 15.75 -2.664 1.162 1 87.25 24 ASP B O 1
ATOM 958 N N . GLY B 1 25 ? 14.062 -1.699 2.252 1 88.38 25 GLY B N 1
ATOM 959 C CA . GLY B 1 25 ? 14.773 -1.679 3.521 1 88.38 25 GLY B CA 1
ATOM 960 C C . GLY B 1 25 ? 15.656 -0.457 3.691 1 88.38 25 GLY B C 1
ATOM 961 O O . GLY B 1 25 ? 16.328 -0.308 4.711 1 88.38 25 GLY B O 1
ATOM 962 N N . THR B 1 26 ? 15.656 0.334 2.738 1 88.62 26 THR B N 1
ATOM 963 C CA . THR B 1 26 ? 16.438 1.558 2.846 1 88.62 26 THR B CA 1
ATOM 964 C C . THR B 1 26 ? 15.82 2.516 3.855 1 88.62 26 THR B C 1
ATOM 966 O O . THR B 1 26 ? 14.594 2.668 3.902 1 88.62 26 THR B O 1
ATOM 969 N N . LEU B 1 27 ? 16.672 3.125 4.574 1 91 27 LEU B N 1
ATOM 970 C CA . LEU B 1 27 ? 16.203 4.113 5.539 1 91 27 LEU B CA 1
ATOM 971 C C . LEU B 1 27 ? 16.297 5.523 4.961 1 91 27 LEU B C 1
ATOM 973 O O . LEU B 1 27 ? 17.344 5.91 4.418 1 91 27 LEU B O 1
ATOM 977 N N . ILE B 1 28 ? 15.219 6.199 5.043 1 91.69 28 ILE B N 1
ATOM 978 C CA . ILE B 1 28 ? 15.211 7.594 4.613 1 91.69 28 ILE B CA 1
ATOM 979 C C . ILE B 1 28 ? 14.695 8.484 5.742 1 91.69 28 ILE B C 1
ATOM 981 O O . ILE B 1 28 ? 13.953 8.023 6.613 1 91.69 28 ILE B O 1
ATOM 985 N N . THR B 1 29 ? 15.133 9.695 5.711 1 94 29 THR B N 1
ATOM 986 C CA . THR B 1 29 ? 14.828 10.609 6.809 1 94 29 THR B CA 1
ATOM 987 C C . THR B 1 29 ? 13.602 11.461 6.48 1 94 29 THR B C 1
ATOM 989 O O . THR B 1 29 ? 13.469 11.953 5.359 1 94 29 THR B O 1
ATOM 992 N N . ALA B 1 30 ? 12.75 11.609 7.512 1 96.5 30 ALA B N 1
ATOM 993 C CA . ALA B 1 30 ? 11.664 12.57 7.402 1 96.5 30 ALA B CA 1
ATOM 994 C C . ALA B 1 30 ? 12.141 13.984 7.734 1 96.5 30 ALA B C 1
ATOM 996 O O . ALA B 1 30 ? 12.883 14.18 8.703 1 96.5 30 ALA B O 1
ATOM 997 N N . ALA B 1 31 ? 11.766 14.922 6.93 1 96.56 31 ALA B N 1
ATOM 998 C CA . ALA B 1 31 ? 12.188 16.312 7.117 1 96.56 31 ALA B CA 1
ATOM 999 C C . ALA B 1 31 ? 11.25 17.047 8.07 1 96.56 31 ALA B C 1
ATOM 1001 O O . ALA B 1 31 ? 11.664 17.969 8.766 1 96.56 31 ALA B O 1
ATOM 1002 N N . GLY B 1 32 ? 10.039 16.672 8.094 1 97.19 32 GLY B N 1
ATOM 1003 C CA . GLY B 1 32 ? 9.023 17.344 8.891 1 97.19 32 GLY B CA 1
ATOM 1004 C C . GLY B 1 32 ? 7.715 16.578 8.961 1 97.19 32 GLY B C 1
ATOM 1005 O O . GLY B 1 32 ? 7.625 15.445 8.484 1 97.19 32 GLY B O 1
ATOM 1006 N N . GLN B 1 33 ? 6.805 17.188 9.656 1 96.94 33 GLN B N 1
ATOM 1007 C CA . GLN B 1 33 ? 5.469 16.609 9.789 1 96.94 33 GLN B CA 1
ATOM 1008 C C . GLN B 1 33 ? 4.414 17.703 9.914 1 96.94 33 GLN B C 1
ATOM 1010 O O . GLN B 1 33 ? 4.73 18.844 10.266 1 96.94 33 GLN B O 1
ATOM 1015 N N . GLY B 1 34 ? 3.203 17.328 9.562 1 96.56 34 GLY B N 1
ATOM 1016 C CA . GLY B 1 34 ? 2.115 18.281 9.68 1 96.56 34 GLY B CA 1
ATOM 1017 C C . GLY B 1 34 ? 0.788 17.734 9.18 1 96.56 34 GLY B C 1
ATOM 1018 O O . GLY B 1 34 ? 0.578 16.531 9.148 1 96.56 34 GLY B O 1
ATOM 1019 N N . GLU B 1 35 ? -0.149 18.734 8.969 1 96.62 35 GLU B N 1
ATOM 1020 C CA . GLU B 1 35 ? -1.482 18.391 8.484 1 96.62 35 GLU B CA 1
ATOM 1021 C C . GLU B 1 35 ? -1.596 18.625 6.977 1 96.62 35 GLU B C 1
ATOM 1023 O O . GLU B 1 35 ? -1.06 19.594 6.449 1 96.62 35 GLU B O 1
ATOM 1028 N N . VAL B 1 36 ? -2.211 17.688 6.32 1 92.69 36 VAL B N 1
ATOM 1029 C CA . VAL B 1 36 ? -2.475 17.812 4.891 1 92.69 36 VAL B CA 1
ATOM 1030 C C . VAL B 1 36 ? -3.973 17.672 4.629 1 92.69 36 VAL B C 1
ATOM 1032 O O . VAL B 1 36 ? -4.602 16.719 5.09 1 92.69 36 VAL B O 1
ATOM 1035 N N . GLN B 1 37 ? -4.508 18.578 3.914 1 89.25 37 GLN B N 1
ATOM 1036 C CA . GLN B 1 37 ? -5.914 18.531 3.527 1 89.25 37 GLN B CA 1
ATOM 1037 C C . GLN B 1 37 ? -6.086 17.797 2.191 1 89.25 37 GLN B C 1
ATOM 1039 O O . GLN B 1 37 ? -5.684 18.312 1.146 1 89.25 37 GLN B O 1
ATOM 1044 N N . ILE B 1 38 ? -6.652 16.625 2.236 1 83.31 38 ILE B N 1
ATOM 1045 C CA . ILE B 1 38 ? -6.75 15.852 1.007 1 83.31 38 ILE B CA 1
ATOM 1046 C C . ILE B 1 38 ? -8.102 16.094 0.346 1 83.31 38 ILE B C 1
ATOM 1048 O O . ILE B 1 38 ? -8.297 15.773 -0.83 1 83.31 38 ILE B O 1
ATOM 1052 N N . SER B 1 39 ? -9.031 16.562 0.994 1 81.31 39 SER B N 1
ATOM 1053 C CA . SER B 1 39 ? -10.312 17.047 0.501 1 81.31 39 SER B CA 1
ATOM 1054 C C . SER B 1 39 ? -10.867 18.141 1.396 1 81.31 39 SER B C 1
ATOM 1056 O O . SER B 1 39 ? -10.344 18.391 2.482 1 81.31 39 SER B O 1
ATOM 1058 N N . PRO B 1 40 ? -11.852 18.844 0.91 1 83.12 40 PRO B N 1
ATOM 1059 C CA . PRO B 1 40 ? -12.414 19.906 1.75 1 83.12 40 PRO B CA 1
ATOM 1060 C C . PRO B 1 40 ? -12.875 19.391 3.113 1 83.12 40 PRO B C 1
ATOM 1062 O O . PRO B 1 40 ? -12.867 20.141 4.094 1 83.12 40 PRO B O 1
ATOM 1065 N N . SER B 1 41 ? -13.258 18.109 3.199 1 80.56 41 SER B N 1
ATOM 1066 C CA . SER B 1 41 ? -13.82 17.578 4.438 1 80.56 41 SER B CA 1
ATOM 1067 C C . SER B 1 41 ? -12.852 16.625 5.129 1 80.56 41 SER B C 1
ATOM 1069 O O . SER B 1 41 ? -13.172 16.062 6.168 1 80.56 41 SER B O 1
ATOM 1071 N N . MET B 1 42 ? -11.641 16.516 4.578 1 84.25 42 MET B N 1
ATOM 1072 C CA . MET B 1 42 ? -10.75 15.492 5.125 1 84.25 42 MET B CA 1
ATOM 1073 C C . MET B 1 42 ? -9.328 16.031 5.25 1 84.25 42 MET B C 1
ATOM 1075 O O . MET B 1 42 ? -8.734 16.453 4.266 1 84.25 42 MET B O 1
ATOM 1079 N N . THR B 1 43 ? -8.898 16.047 6.5 1 89.25 43 THR B N 1
ATOM 1080 C CA . THR B 1 43 ? -7.535 16.438 6.82 1 89.25 43 THR B CA 1
ATOM 1081 C C . THR B 1 43 ? -6.789 15.305 7.504 1 89.25 43 THR B C 1
ATOM 1083 O O . THR B 1 43 ? -7.293 14.703 8.461 1 89.25 43 THR B O 1
ATOM 1086 N N . LEU B 1 44 ? -5.648 14.992 6.977 1 91.12 44 LEU B N 1
ATOM 1087 C CA . LEU B 1 44 ? -4.785 14 7.602 1 91.12 44 LEU B CA 1
ATOM 1088 C C . LEU B 1 44 ? -3.811 14.656 8.57 1 91.12 44 LEU B C 1
ATOM 1090 O O . LEU B 1 44 ? -3.207 15.688 8.25 1 91.12 44 LEU B O 1
ATOM 1094 N N . LYS B 1 45 ? -3.684 14.023 9.672 1 93.31 45 LYS B N 1
ATOM 1095 C CA . LYS B 1 45 ? -2.779 14.555 10.695 1 93.31 45 LYS B CA 1
ATOM 1096 C C . LYS B 1 45 ? -1.473 13.766 10.727 1 93.31 45 LYS B C 1
ATOM 1098 O O . LYS B 1 45 ? -1.423 12.609 10.289 1 93.31 45 LYS B O 1
ATOM 1103 N N . ASN B 1 46 ? -0.447 14.398 11.188 1 94.25 46 ASN B N 1
ATOM 1104 C CA . ASN B 1 46 ? 0.862 13.781 11.398 1 94.25 46 ASN B CA 1
ATOM 1105 C C . ASN B 1 46 ? 1.397 13.148 10.117 1 94.25 46 ASN B C 1
ATOM 1107 O O . ASN B 1 46 ? 1.95 12.047 10.156 1 94.25 46 ASN B O 1
ATOM 1111 N N . VAL B 1 47 ? 1.12 13.844 9.055 1 95 47 VAL B N 1
ATOM 1112 C CA . VAL B 1 47 ? 1.698 13.422 7.785 1 95 47 VAL B CA 1
ATOM 1113 C C . VAL B 1 47 ? 3.189 13.742 7.762 1 95 47 VAL B C 1
ATOM 1115 O O . VAL B 1 47 ? 3.604 14.828 8.18 1 95 47 VAL B O 1
ATOM 1118 N N . LEU B 1 48 ? 3.912 12.781 7.305 1 96.38 48 LEU B N 1
ATOM 1119 C CA . LEU B 1 48 ? 5.355 12.992 7.246 1 96.38 48 LEU B CA 1
ATOM 1120 C C . LEU B 1 48 ? 5.762 13.586 5.906 1 96.38 48 LEU B C 1
ATOM 1122 O O . LEU B 1 48 ? 5.266 13.172 4.855 1 96.38 48 LEU B O 1
ATOM 1126 N N . HIS B 1 49 ? 6.609 14.594 6.039 1 97.06 49 HIS B N 1
ATOM 1127 C CA . HIS B 1 49 ? 7.305 15.117 4.871 1 97.06 49 HIS B CA 1
ATOM 1128 C C . HIS B 1 49 ? 8.609 14.367 4.621 1 97.06 49 HIS B C 1
ATOM 1130 O O . HIS B 1 49 ? 9.555 14.492 5.402 1 97.06 49 HIS B O 1
ATOM 1136 N N . VAL B 1 50 ? 8.641 13.641 3.492 1 96.5 50 VAL B N 1
ATOM 1137 C CA . VAL B 1 50 ? 9.797 12.836 3.135 1 96.5 50 VAL B CA 1
ATOM 1138 C C . VAL B 1 50 ? 10.266 13.188 1.724 1 96.5 50 VAL B C 1
ATOM 1140 O O . VAL B 1 50 ? 9.844 12.562 0.75 1 96.5 50 VAL B O 1
ATOM 1143 N N . PRO B 1 51 ? 11.234 14.055 1.632 1 95.38 51 PRO B N 1
ATOM 1144 C CA . PRO B 1 51 ? 11.602 14.617 0.331 1 95.38 51 PRO B CA 1
ATOM 1145 C C . PRO B 1 51 ? 12.133 13.562 -0.64 1 95.38 51 PRO B C 1
ATOM 1147 O O . PRO B 1 51 ? 11.984 13.711 -1.855 1 95.38 51 PRO B O 1
ATOM 1150 N N . LYS B 1 52 ? 12.656 12.508 -0.168 1 94.44 52 LYS B N 1
ATOM 1151 C CA . LYS B 1 52 ? 13.281 11.516 -1.03 1 94.44 52 LYS B CA 1
ATOM 1152 C C . LYS B 1 52 ? 12.234 10.602 -1.67 1 94.44 52 LYS B C 1
ATOM 1154 O O . LYS B 1 52 ? 12.547 9.828 -2.578 1 94.44 52 LYS B O 1
ATOM 1159 N N . LEU B 1 53 ? 11.031 10.688 -1.229 1 94.06 53 LEU B N 1
ATOM 1160 C CA . LEU B 1 53 ? 9.969 9.914 -1.863 1 94.06 53 LEU B CA 1
ATOM 1161 C C . LEU B 1 53 ? 9.641 10.477 -3.244 1 94.06 53 LEU B C 1
ATOM 1163 O O . LEU B 1 53 ? 9.867 11.656 -3.512 1 94.06 53 LEU B O 1
ATOM 1167 N N . SER B 1 54 ? 9.125 9.523 -4.074 1 92.25 54 SER B N 1
ATOM 1168 C CA . SER B 1 54 ? 8.711 9.953 -5.406 1 92.25 54 SER B CA 1
ATOM 1169 C C . SER B 1 54 ? 7.195 9.984 -5.535 1 92.25 54 SER B C 1
ATOM 1171 O O . SER B 1 54 ? 6.66 10.438 -6.547 1 92.25 54 SER B O 1
ATOM 1173 N N . ILE B 1 55 ? 6.484 9.531 -4.527 1 91.44 55 ILE B N 1
ATOM 1174 C CA . ILE B 1 55 ? 5.027 9.453 -4.59 1 91.44 55 ILE B CA 1
ATOM 1175 C C . ILE B 1 55 ? 4.438 9.766 -3.217 1 91.44 55 ILE B C 1
ATOM 1177 O O . ILE B 1 55 ? 5.145 9.734 -2.207 1 91.44 55 ILE B O 1
ATOM 1181 N N . ASN B 1 56 ? 3.141 10.102 -3.188 1 92.38 56 ASN B N 1
ATOM 1182 C CA . ASN B 1 56 ? 2.363 10.219 -1.957 1 92.38 56 ASN B CA 1
ATOM 1183 C C . ASN B 1 56 ? 1.887 8.859 -1.464 1 92.38 56 ASN B C 1
ATOM 1185 O O . ASN B 1 56 ? 1.464 8.016 -2.26 1 92.38 56 ASN B O 1
ATOM 1189 N N . LEU B 1 57 ? 2.008 8.664 -0.101 1 93 57 LEU B N 1
ATOM 1190 C CA . LEU B 1 57 ? 1.577 7.406 0.503 1 93 57 LEU B CA 1
ATOM 1191 C C . LEU B 1 57 ? 0.516 7.652 1.569 1 93 57 LEU B C 1
ATOM 1193 O O . LEU B 1 57 ? 0.656 8.555 2.395 1 93 57 LEU B O 1
ATOM 1197 N N . ILE B 1 58 ? -0.498 6.891 1.483 1 92.56 58 ILE B N 1
ATOM 1198 C CA . ILE B 1 58 ? -1.545 6.973 2.496 1 92.56 58 ILE B CA 1
ATOM 1199 C C . ILE B 1 58 ? -1.663 5.637 3.227 1 92.56 58 ILE B C 1
ATOM 1201 O O . ILE B 1 58 ? -1.865 4.594 2.6 1 92.56 58 ILE B O 1
ATOM 1205 N N . SER B 1 59 ? -1.484 5.672 4.484 1 91.94 59 SER B N 1
ATOM 1206 C CA . SER B 1 59 ? -1.689 4.5 5.328 1 91.94 59 SER B CA 1
ATOM 1207 C C . SER B 1 59 ? -3.174 4.215 5.527 1 91.94 59 SER B C 1
ATOM 1209 O O . SER B 1 59 ? -3.885 5 6.152 1 91.94 59 SER B O 1
ATOM 1211 N N . ILE B 1 60 ? -3.57 3.105 5.008 1 91.94 60 ILE B N 1
ATOM 1212 C CA . ILE B 1 60 ? -4.977 2.729 5.113 1 91.94 60 ILE B CA 1
ATOM 1213 C C . ILE B 1 60 ? -5.371 2.615 6.586 1 91.94 60 ILE B C 1
ATOM 1215 O O . ILE B 1 60 ? -6.438 3.088 6.988 1 91.94 60 ILE B O 1
ATOM 1219 N N . GLN B 1 61 ? -4.445 2.002 7.383 1 91 61 GLN B N 1
ATOM 1220 C CA . GLN B 1 61 ? -4.734 1.828 8.805 1 91 61 GLN B CA 1
ATOM 1221 C C . GLN B 1 61 ? -4.914 3.176 9.492 1 91 61 GLN B C 1
ATOM 1223 O O . GLN B 1 61 ? -5.867 3.365 10.258 1 91 61 GLN B O 1
ATOM 1228 N N . LYS B 1 62 ? -4.039 4.066 9.242 1 90.44 62 LYS B N 1
ATOM 1229 C CA . LYS B 1 62 ? -4.141 5.387 9.859 1 90.44 62 LYS B CA 1
ATOM 1230 C C . LYS B 1 62 ? -5.406 6.105 9.406 1 90.44 62 LYS B C 1
ATOM 1232 O O . LYS B 1 62 ? -6.082 6.754 10.203 1 90.44 62 LYS B O 1
ATOM 1237 N N . LEU B 1 63 ? -5.691 6.008 8.156 1 90.62 63 LEU B N 1
ATOM 1238 C CA . LEU B 1 63 ? -6.859 6.66 7.578 1 90.62 63 LEU B CA 1
ATOM 1239 C C . LEU B 1 63 ? -8.141 6.156 8.234 1 90.62 63 LEU B C 1
ATOM 1241 O O . LEU B 1 63 ? -8.992 6.953 8.648 1 90.62 63 LEU B O 1
ATOM 1245 N N . THR B 1 64 ? -8.25 4.855 8.281 1 93.12 64 THR B N 1
ATOM 1246 C CA . THR B 1 64 ? -9.461 4.262 8.844 1 93.12 64 THR B CA 1
ATOM 1247 C C . THR B 1 64 ? -9.609 4.629 10.32 1 93.12 64 THR B C 1
ATOM 1249 O O . THR B 1 64 ? -10.719 4.867 10.797 1 93.12 64 THR B O 1
ATOM 1252 N N . LYS B 1 65 ? -8.492 4.656 11.008 1 89.94 65 LYS B N 1
ATOM 1253 C CA . LYS B 1 65 ? -8.531 4.992 12.43 1 89.94 65 LYS B CA 1
ATOM 1254 C C . LYS B 1 65 ? -8.852 6.469 12.633 1 89.94 65 LYS B C 1
ATOM 1256 O O . LYS B 1 65 ? -9.727 6.816 13.422 1 89.94 65 LYS B O 1
ATOM 1261 N N . ASP B 1 66 ? -8.188 7.293 11.906 1 85.94 66 ASP B N 1
ATOM 1262 C CA . ASP B 1 66 ? -8.336 8.734 12.086 1 85.94 66 ASP B CA 1
ATOM 1263 C C . ASP B 1 66 ? -9.742 9.195 11.711 1 85.94 66 ASP B C 1
ATOM 1265 O O . ASP B 1 66 ? -10.289 10.102 12.344 1 85.94 66 ASP B O 1
ATOM 1269 N N . LEU B 1 67 ? -10.32 8.594 10.719 1 87.81 67 LEU B N 1
ATOM 1270 C CA . LEU B 1 67 ? -11.586 9.086 10.195 1 87.81 67 LEU B CA 1
ATOM 1271 C C . LEU B 1 67 ? -12.734 8.172 10.602 1 87.81 67 LEU B C 1
ATOM 1273 O O . LEU B 1 67 ? -13.891 8.414 10.234 1 87.81 67 LEU B O 1
ATOM 1277 N N . SER B 1 68 ? -12.484 7.133 11.359 1 91.25 68 SER B N 1
ATOM 1278 C CA . SER B 1 68 ? -13.492 6.156 11.742 1 91.25 68 SER B CA 1
ATOM 1279 C C . SER B 1 68 ? -14.281 5.668 10.531 1 91.25 68 SER B C 1
ATOM 1281 O O . SER B 1 68 ? -15.516 5.711 10.531 1 91.25 68 SER B O 1
ATOM 1283 N N . CYS B 1 69 ? -13.562 5.172 9.562 1 93.81 69 CYS B N 1
ATOM 1284 C CA . CYS B 1 69 ? -14.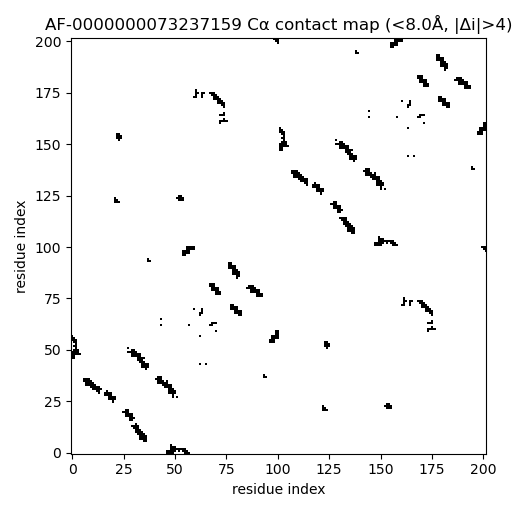18 4.734 8.312 1 93.81 69 CYS B CA 1
ATOM 1285 C C . CYS B 1 69 ? -13.594 3.406 7.852 1 93.81 69 CYS B C 1
ATOM 1287 O O . CYS B 1 69 ? -12.602 2.934 8.414 1 93.81 69 CYS B O 1
ATOM 1289 N N . ASN B 1 70 ? -14.305 2.797 7 1 95.38 70 ASN B N 1
ATOM 1290 C CA . ASN B 1 70 ? -13.781 1.678 6.223 1 95.38 70 ASN B CA 1
ATOM 1291 C C . ASN B 1 70 ? -13.359 2.115 4.824 1 95.38 70 ASN B C 1
ATOM 1293 O O . ASN B 1 70 ? -13.906 3.074 4.277 1 95.38 70 ASN B O 1
ATOM 1297 N N . VAL B 1 71 ? -12.406 1.427 4.32 1 94.94 71 VAL B N 1
ATOM 1298 C CA . VAL B 1 71 ? -11.992 1.668 2.941 1 94.94 71 VAL B CA 1
ATOM 1299 C C . VAL B 1 71 ? -12.312 0.449 2.082 1 94.94 71 VAL B C 1
ATOM 1301 O O . VAL B 1 71 ? -11.922 -0.673 2.412 1 94.94 71 VAL B O 1
ATOM 1304 N N . VAL B 1 72 ? -13.031 0.687 1.026 1 95.44 72 VAL B N 1
ATOM 1305 C CA . VAL B 1 72 ? -13.438 -0.391 0.13 1 95.44 72 VAL B CA 1
ATOM 1306 C C . VAL B 1 72 ? -12.797 -0.189 -1.241 1 95.44 72 VAL B C 1
ATOM 1308 O O . VAL B 1 72 ? -13.031 0.827 -1.899 1 95.44 72 VAL B O 1
ATOM 1311 N N . PHE B 1 73 ? -12.055 -1.192 -1.604 1 94.56 73 PHE B N 1
ATOM 1312 C CA . PHE B 1 73 ? -11.438 -1.176 -2.926 1 94.56 73 PHE B CA 1
ATOM 1313 C C . PHE B 1 73 ? -12.211 -2.072 -3.891 1 94.56 73 PHE B C 1
ATOM 1315 O O . PHE B 1 73 ? -12.398 -3.26 -3.625 1 94.56 73 PHE B O 1
ATOM 1322 N N . TYR B 1 74 ? -12.547 -1.428 -4.953 1 93.06 74 TYR B N 1
ATOM 1323 C CA . TYR B 1 74 ? -13.109 -2.141 -6.09 1 93.06 74 TYR B CA 1
ATOM 1324 C C . TYR B 1 74 ? -12.078 -2.307 -7.199 1 93.06 74 TYR B C 1
ATOM 1326 O O . TYR B 1 74 ? -10.93 -1.881 -7.055 1 93.06 74 TYR B O 1
ATOM 1334 N N . SER B 1 75 ? -12.406 -2.992 -8.266 1 88.31 75 SER B N 1
ATOM 1335 C CA . SER B 1 75 ? -11.461 -3.24 -9.352 1 88.31 75 SER B CA 1
ATOM 1336 C C . SER B 1 75 ? -10.945 -1.932 -9.945 1 88.31 75 SER B C 1
ATOM 1338 O O . SER B 1 75 ? -9.781 -1.837 -10.328 1 88.31 75 SER B O 1
ATOM 1340 N N . ASN B 1 76 ? -11.703 -0.898 -9.945 1 86.69 76 ASN B N 1
ATOM 1341 C CA . ASN B 1 76 ? -11.305 0.335 -10.609 1 86.69 76 ASN B CA 1
ATOM 1342 C C . ASN B 1 76 ? -11.609 1.562 -9.758 1 86.69 76 ASN B C 1
ATOM 1344 O O . ASN B 1 76 ? -11.625 2.688 -10.266 1 86.69 76 ASN B O 1
ATOM 1348 N N . SER B 1 77 ? -11.922 1.37 -8.516 1 89.31 77 SER B N 1
ATOM 1349 C CA . SER B 1 77 ? -12.273 2.508 -7.668 1 89.31 77 SER B CA 1
ATOM 1350 C C . SER B 1 77 ? -12.078 2.178 -6.191 1 89.31 77 SER B C 1
ATOM 1352 O O . SER B 1 77 ? -11.797 1.03 -5.84 1 89.31 77 SER B O 1
ATOM 1354 N N . CYS B 1 78 ? -12.102 3.148 -5.391 1 91.94 78 CYS B N 1
ATOM 1355 C CA . CYS B 1 78 ? -12.008 3.027 -3.939 1 91.94 78 CYS B CA 1
ATOM 1356 C C . CYS B 1 78 ? -12.883 4.066 -3.25 1 91.94 78 CYS B C 1
ATOM 1358 O O . CYS B 1 78 ? -12.953 5.215 -3.688 1 91.94 78 CYS B O 1
ATOM 1360 N N . ILE B 1 79 ? -13.586 3.646 -2.201 1 93.19 79 ILE B N 1
ATOM 1361 C CA . ILE B 1 79 ? -14.422 4.582 -1.457 1 93.19 79 ILE B CA 1
ATOM 1362 C C . ILE B 1 79 ? -14.109 4.477 0.034 1 93.19 79 ILE B C 1
ATOM 1364 O O . ILE B 1 79 ? -13.633 3.441 0.505 1 93.19 79 ILE B O 1
ATOM 1368 N N . LEU B 1 80 ? -14.312 5.508 0.659 1 93.25 80 LEU B N 1
ATOM 1369 C CA . LEU B 1 80 ? -14.32 5.543 2.117 1 93.25 80 LEU B CA 1
ATOM 1370 C C . LEU B 1 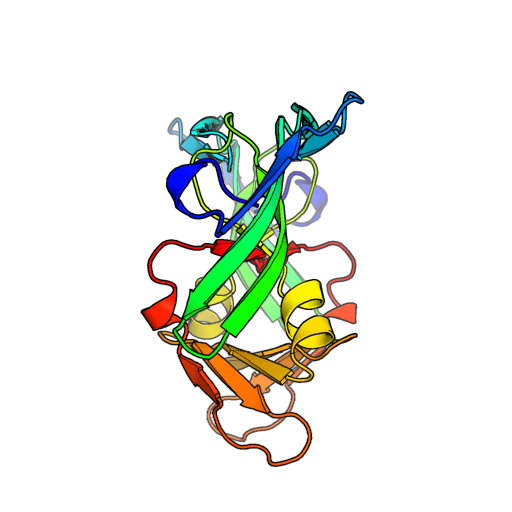80 ? -15.75 5.523 2.656 1 93.25 80 LEU B C 1
ATOM 1372 O O . LEU B 1 80 ? -16.578 6.332 2.24 1 93.25 80 LEU B O 1
ATOM 1376 N N . GLN B 1 81 ? -15.984 4.641 3.521 1 94.94 81 GLN B N 1
ATOM 1377 C CA . GLN B 1 81 ? -17.312 4.484 4.094 1 94.94 81 GLN B CA 1
ATOM 1378 C C . GLN B 1 81 ? -17.312 4.762 5.594 1 94.94 81 GLN B C 1
ATOM 1380 O O . GLN B 1 81 ? -16.516 4.188 6.332 1 94.94 81 GLN B O 1
ATOM 1385 N N . ASP B 1 82 ? -18.25 5.656 5.988 1 93.94 82 ASP B N 1
ATOM 1386 C CA . ASP B 1 82 ? -18.422 5.918 7.418 1 93.94 82 ASP B CA 1
ATOM 1387 C C . ASP B 1 82 ? -18.797 4.641 8.164 1 93.94 82 ASP B C 1
ATOM 1389 O O . ASP B 1 82 ? -19.719 3.926 7.762 1 93.94 82 ASP B O 1
ATOM 1393 N N . LYS B 1 83 ? -18.125 4.402 9.234 1 92.69 83 LYS B N 1
ATOM 1394 C CA . LYS B 1 83 ? -18.312 3.143 9.953 1 92.69 83 LYS B CA 1
ATOM 1395 C C . LYS B 1 83 ? -19.688 3.082 10.602 1 92.69 83 LYS B C 1
ATOM 1397 O O . LYS B 1 83 ? -20.266 2.004 10.734 1 92.69 83 LYS B O 1
ATOM 1402 N N . ASN B 1 84 ? -20.172 4.117 11.023 1 91.75 84 ASN B N 1
ATOM 1403 C CA . ASN B 1 84 ? -21.422 4.16 11.773 1 91.75 84 ASN B CA 1
ATOM 1404 C C . ASN B 1 84 ? -22.625 4.191 10.852 1 91.75 84 ASN B C 1
ATOM 1406 O O . ASN B 1 84 ? -23.547 3.383 10.992 1 91.75 84 ASN B O 1
ATOM 1410 N N . SER B 1 85 ? -22.641 4.996 9.805 1 93.06 85 SER B N 1
ATOM 1411 C CA . SER B 1 85 ? -23.797 5.199 8.953 1 93.06 85 SER B CA 1
ATOM 1412 C C . SER B 1 85 ? -23.734 4.32 7.703 1 93.06 85 SER B C 1
ATOM 1414 O O . SER B 1 85 ? -24.75 4.105 7.035 1 93.06 85 SER B O 1
ATOM 1416 N N . GLY B 1 86 ? -22.547 3.891 7.387 1 91.06 86 GLY B N 1
ATOM 1417 C CA . GLY B 1 86 ? -22.375 3.135 6.156 1 91.06 86 GLY B CA 1
ATOM 1418 C C . GLY B 1 86 ? -22.375 4.004 4.914 1 91.06 86 GLY B C 1
ATOM 1419 O O . GLY B 1 86 ? -22.25 3.498 3.797 1 91.06 86 GLY B O 1
ATOM 1420 N N . ARG B 1 87 ? -22.391 5.285 5.18 1 93.94 87 ARG B N 1
ATOM 1421 C CA . ARG B 1 87 ? -22.453 6.195 4.039 1 93.94 87 ARG B CA 1
ATOM 1422 C C . ARG B 1 87 ? -21.062 6.445 3.471 1 93.94 87 ARG B C 1
ATOM 1424 O O . ARG B 1 87 ? -20.078 6.473 4.211 1 93.94 87 ARG B O 1
ATOM 1431 N N . THR B 1 88 ? -20.984 6.598 2.111 1 93.06 88 THR B N 1
ATOM 1432 C CA . THR B 1 88 ? -19.734 6.965 1.459 1 93.06 88 THR B CA 1
ATOM 1433 C C . THR B 1 88 ? -19.328 8.391 1.83 1 93.06 88 THR B C 1
ATOM 1435 O O . THR B 1 88 ? -20.109 9.328 1.645 1 93.06 88 THR B O 1
ATOM 1438 N N . ILE B 1 89 ? -18.219 8.508 2.361 1 89.62 89 ILE B N 1
ATOM 1439 C CA . ILE B 1 89 ? -17.781 9.836 2.795 1 89.62 89 ILE B CA 1
ATOM 1440 C C . ILE B 1 89 ? -16.641 10.32 1.907 1 89.62 89 ILE B C 1
ATOM 1442 O O . ILE B 1 89 ? -16.188 11.461 2.041 1 89.62 89 ILE B O 1
ATOM 1446 N N . GLY B 1 90 ? -16.109 9.5 0.953 1 88.62 90 GLY B N 1
ATOM 1447 C CA . GLY B 1 90 ? -15.039 9.914 0.06 1 88.62 90 GLY B CA 1
ATOM 1448 C C . GLY B 1 90 ? -14.789 8.93 -1.068 1 88.62 90 GLY B C 1
ATOM 1449 O O . GLY B 1 90 ? -15.188 7.766 -0.981 1 88.62 90 GLY B O 1
ATOM 1450 N N . HIS B 1 91 ? -14.242 9.453 -2.109 1 85.94 91 HIS B N 1
ATOM 1451 C CA . HIS B 1 91 ? -13.789 8.68 -3.256 1 85.94 91 HIS B CA 1
ATOM 1452 C C . HIS B 1 91 ? -12.305 8.883 -3.506 1 85.94 91 HIS B C 1
ATOM 1454 O O . HIS B 1 91 ? -11.805 10.008 -3.42 1 85.94 91 HIS B O 1
ATOM 1460 N N . ALA B 1 92 ? -11.609 7.703 -3.695 1 75.56 92 ALA B N 1
ATOM 1461 C CA . ALA B 1 92 ? -10.156 7.75 -3.832 1 75.56 92 ALA B CA 1
ATOM 1462 C C . ALA B 1 92 ? -9.742 8.602 -5.031 1 75.56 92 ALA B C 1
ATOM 1464 O O . ALA B 1 92 ? -8.617 9.109 -5.086 1 75.56 92 ALA B O 1
ATOM 1465 N N . ARG B 1 93 ? -10.531 8.617 -6.059 1 71.31 93 ARG B N 1
ATOM 1466 C CA . ARG B 1 93 ? -10.211 9.492 -7.176 1 71.31 93 ARG B CA 1
ATOM 1467 C C . ARG B 1 93 ? -9.867 10.898 -6.688 1 71.31 93 ARG B C 1
ATOM 1469 O O . ARG B 1 93 ? -9.172 11.648 -7.375 1 71.31 93 ARG B O 1
ATOM 1476 N N . GLU B 1 94 ? -10.383 11.234 -5.586 1 65.62 94 GLU B N 1
ATOM 1477 C CA 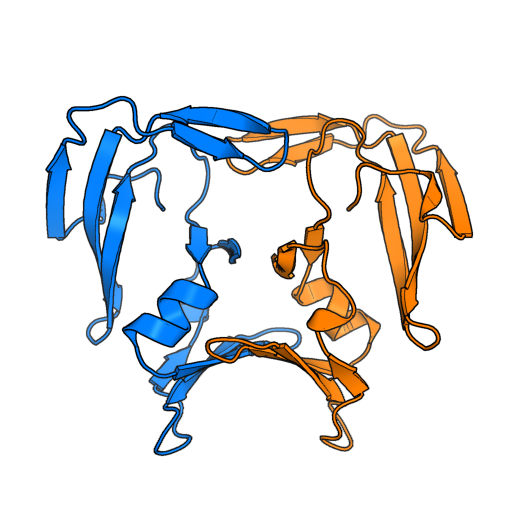. GLU B 1 94 ? -10.117 12.531 -4.973 1 65.62 94 GLU B CA 1
ATOM 1478 C C . GLU B 1 94 ? -8.664 12.633 -4.504 1 65.62 94 GLU B C 1
ATOM 1480 O O . GLU B 1 94 ? -8.18 13.727 -4.215 1 65.62 94 GLU B O 1
ATOM 1485 N N . TRP B 1 95 ? -8.102 11.453 -4.551 1 68 95 TRP B N 1
ATOM 1486 C CA . TRP B 1 95 ? -6.727 11.398 -4.074 1 68 95 TRP B CA 1
ATOM 1487 C C . TRP B 1 95 ? -5.777 10.984 -5.188 1 68 95 TRP B C 1
ATOM 1489 O O . TRP B 1 95 ? -5.008 10.031 -5.031 1 68 95 TRP B O 1
ATOM 1499 N N . GLU B 1 96 ? -6.051 11.461 -6.355 1 64.44 96 GLU B N 1
ATOM 1500 C CA . GLU B 1 96 ? -5.508 11 -7.629 1 64.44 96 GLU B CA 1
ATOM 1501 C C . GLU B 1 96 ? -4.02 10.68 -7.512 1 64.44 96 GLU B C 1
ATOM 1503 O O . GLU B 1 96 ? -3.533 9.727 -8.125 1 64.44 96 GLU B O 1
ATOM 1508 N N . MET B 1 97 ? -3.334 11.367 -6.48 1 69.81 97 MET B N 1
ATOM 1509 C CA . MET B 1 97 ? -1.896 11.164 -6.641 1 69.81 97 MET B CA 1
ATOM 1510 C C . MET B 1 97 ? -1.328 10.359 -5.48 1 69.81 97 MET B C 1
ATOM 1512 O O . MET B 1 97 ? -0.11 10.219 -5.348 1 69.81 97 MET B O 1
ATOM 1516 N N . ALA B 1 98 ? -2.225 9.672 -4.855 1 83.44 98 ALA B N 1
ATOM 1517 C CA . ALA B 1 98 ? -1.673 9.008 -3.674 1 83.44 98 ALA B CA 1
ATOM 1518 C C . ALA B 1 98 ? -1.773 7.492 -3.795 1 83.44 98 ALA B C 1
ATOM 1520 O O . ALA B 1 98 ? -2.695 6.973 -4.43 1 83.44 98 ALA B O 1
ATOM 1521 N N . THR B 1 99 ? -0.727 6.82 -3.336 1 88.69 99 THR B N 1
ATOM 1522 C CA . THR B 1 99 ? -0.724 5.363 -3.221 1 88.69 99 THR B CA 1
ATOM 1523 C C . THR B 1 99 ? -1.142 4.934 -1.817 1 88.69 99 THR B C 1
ATOM 1525 O O . THR B 1 99 ? -0.619 5.441 -0.824 1 88.69 99 THR B O 1
ATOM 1528 N N . PHE B 1 100 ? -2.137 4.008 -1.803 1 90 100 PHE B N 1
ATOM 1529 C CA . PHE B 1 100 ? -2.561 3.455 -0.521 1 90 100 PHE B CA 1
ATOM 1530 C C . PHE B 1 100 ? -1.663 2.295 -0.108 1 90 100 PHE B C 1
ATOM 1532 O O . PHE B 1 100 ? -1.303 1.456 -0.936 1 90 100 PHE B O 1
ATOM 1539 N N . ILE B 1 101 ? -1.297 2.367 1.12 1 88.12 101 ILE B N 1
ATOM 1540 C CA . ILE B 1 101 ? -0.498 1.276 1.667 1 88.12 101 ILE B CA 1
ATOM 1541 C C . ILE B 1 101 ? -1.11 0.794 2.979 1 88.12 101 ILE B C 1
ATOM 1543 O O . ILE B 1 101 ? -1.782 1.56 3.676 1 88.12 101 ILE B O 1
#

Nearest PDB structures (foldseek):
  5l80-assembly1_B  TM=4.233E-01  e=7.465E-01  Drosophila melanogaster
  5l80-assembly1_A  TM=3.917E-01  e=8.989E-01  Drosophila melanogaster
  8iuh-assembly1_V  TM=6.000E-01  e=5.093E+00  Homo sapiens
  5l7z-assembly1_A-2  TM=3.940E-01  e=1.152E+00  Drosophila melanogaster
  5l80-assembly1_B  TM=4.231E-01  e=7.465E-01  Drosophila melanogaster

Foldseek 3Di:
DDLDPVQFPDKDAPPDQDWDQDPVGDTFGFGIFHWGDLDPVDIDHGDTHTNPDPFAEDEQVSRCVVQVWHWDDDPPWIFTAHNPPRHTPDTCVSVVTYHYD/DDLDPVQFPDKDAPPDQDWDQDPVGDTFGFGIFHWGDLDPVDIDHGDTHTNPDPFAEDEQVSRCVVQVWHWDDDPPWIFTAHNPPRHTPDTCVSVVTYHYD

Organism: Cajanus cajan (NCBI:txid3821)